Protein AF-A0A239F996-F1 (afdb_monomer)

Sequence (184 aa):
MSNWSYFNFVELPEEVKQAYKIRSKNRLDCISYFSPDETLRGYTFFVNFKGMLYMNKSQPRSFVNADIKRQTDLALINSVKGNSYNISSIYIDIPDRIDIGYGWPSNKKMLGSKGEKPNPLFAFKNDLYIFIMNQERSQIELIVIPEMRHLWLSFYQRFLNDDFCIELDELRERATALFSYSNR

Nearest PDB structures (foldseek):
  6pdk-assembly1_A  TM=2.760E-01  e=1.859E-01  Stenotrophomonas maltophilia K279a
  3dpt-assembly1_A  TM=2.586E-01  e=1.082E+00  Chlorobaculum tepidum
  3dpu-assembly1_B  TM=2.295E-01  e=1.021E+00  Chlorobaculum tepidum
  8smc-assembly1_C  TM=2.122E-01  e=2.322E+00  Homo sapiens
  8u7h-assembly1_C  TM=1.590E-01  e=9.502E+00  Homo sapiens

Foldseek 3Di:
DAQKKKWKWAQDDPVLCVVVVNDAPQKTKTFWMDHPDPCSLLQVQLQDPQLIHMWGWDADPDPPPDDPQWDFGTWTWGADPNDIATQWTWTDRDPVCPQKTKTFGDCLQADDPVRPHGDSNNVQRQWIWMWGADPVNRMIMIMTHGNCNVVNVVVRVCVVVVVCVVVVVVRVVNMDTSDDSPDD

Organism: Ekhidna lutea (NCBI:txid447679)

Radius of gyration: 16.06 Å; Cα contacts (8 Å, |Δi|>4): 347; chains: 1; bounding box: 39×39×40 Å

Solvent-accessible surface area (backbone atoms only — not comparable to full-atom values): 10300 Å² total; per-residue (Å²): 133,83,80,48,30,35,37,35,28,31,48,69,56,68,70,56,27,57,76,70,70,54,82,66,87,47,42,26,37,39,43,30,33,28,54,86,48,95,50,46,86,42,50,58,77,57,38,44,100,86,51,47,36,52,33,30,66,35,73,60,94,56,87,64,93,53,58,101,69,58,51,63,76,37,25,39,30,36,73,56,95,92,40,80,39,70,47,31,50,37,37,41,79,46,88,92,46,73,40,48,31,35,38,36,37,46,72,49,61,44,35,69,100,82,50,79,37,78,32,68,39,35,90,45,38,43,21,21,33,39,34,44,36,47,97,84,63,48,38,37,38,40,38,38,36,71,71,37,40,91,47,44,67,63,53,51,54,37,59,76,69,56,73,46,55,68,64,50,50,55,43,58,72,62,34,41,73,62,43,84,84,84,83,123

Structure (mmCIF, N/CA/C/O backbone):
data_AF-A0A239F996-F1
#
_entry.id   AF-A0A239F996-F1
#
loop_
_atom_site.group_PDB
_atom_site.id
_atom_site.type_symbol
_atom_site.label_atom_id
_atom_site.label_alt_id
_atom_site.label_comp_id
_atom_site.label_asym_id
_atom_site.label_entity_id
_atom_site.label_seq_id
_atom_site.pdbx_PDB_ins_code
_atom_site.Cartn_x
_atom_site.Cartn_y
_atom_site.Cartn_z
_atom_site.occupancy
_atom_site.B_iso_or_equiv
_atom_site.auth_seq_id
_atom_site.auth_comp_id
_atom_site.auth_asym_id
_atom_site.auth_atom_id
_atom_site.pdbx_PDB_model_num
ATOM 1 N N . MET A 1 1 ? 10.218 -17.437 -8.901 1.00 55.41 1 MET A N 1
ATOM 2 C CA . MET A 1 1 ? 9.022 -16.801 -8.311 1.00 55.41 1 MET A CA 1
ATOM 3 C C . MET A 1 1 ? 9.403 -15.417 -7.829 1.00 55.41 1 MET A C 1
ATOM 5 O O . MET A 1 1 ? 10.460 -15.275 -7.218 1.00 55.41 1 MET A O 1
ATOM 9 N N . SER A 1 2 ? 8.598 -14.410 -8.159 1.00 70.38 2 SER A N 1
ATOM 10 C CA . SER A 1 2 ? 8.814 -13.026 -7.732 1.00 70.38 2 SER A CA 1
ATOM 11 C C . SER A 1 2 ? 8.712 -12.919 -6.203 1.00 70.38 2 SER A C 1
ATOM 13 O O . SER A 1 2 ? 7.923 -13.603 -5.554 1.00 70.38 2 SER A O 1
ATOM 15 N N . ASN A 1 3 ? 9.553 -12.082 -5.596 1.00 90.38 3 ASN A N 1
ATOM 16 C CA . ASN A 1 3 ? 9.560 -11.807 -4.153 1.00 90.38 3 ASN A CA 1
ATOM 17 C C . ASN A 1 3 ? 8.648 -10.618 -3.791 1.00 90.38 3 ASN A C 1
ATOM 19 O O . ASN A 1 3 ? 8.905 -9.912 -2.813 1.00 90.38 3 ASN A O 1
ATOM 23 N N . TRP A 1 4 ? 7.633 -10.360 -4.616 1.00 95.56 4 TRP A N 1
ATOM 24 C CA . TRP A 1 4 ? 6.765 -9.195 -4.494 1.00 95.56 4 TRP A CA 1
ATOM 25 C C . TRP A 1 4 ? 5.724 -9.421 -3.406 1.00 95.56 4 TRP A C 1
ATOM 27 O O . TRP A 1 4 ? 5.343 -10.555 -3.123 1.00 95.56 4 TRP A O 1
ATOM 37 N N . SER A 1 5 ? 5.273 -8.332 -2.792 1.00 96.75 5 SER A N 1
ATOM 38 C CA . SER A 1 5 ? 4.111 -8.357 -1.898 1.00 96.75 5 SER A CA 1
ATOM 39 C C . SER A 1 5 ? 2.928 -7.678 -2.570 1.00 96.75 5 SER A C 1
ATOM 41 O O . SER A 1 5 ? 3.102 -6.801 -3.414 1.00 96.75 5 SER A O 1
ATOM 43 N N . TYR A 1 6 ? 1.735 -8.081 -2.170 1.00 97.31 6 TYR A N 1
ATOM 44 C CA . TYR A 1 6 ? 0.461 -7.657 -2.716 1.00 97.31 6 TYR A CA 1
ATOM 45 C C . TYR A 1 6 ? -0.479 -7.277 -1.580 1.00 97.31 6 TYR A C 1
ATOM 47 O O . TYR A 1 6 ? -0.584 -8.006 -0.593 1.00 97.31 6 TYR A O 1
ATOM 55 N N . PHE A 1 7 ? -1.193 -6.169 -1.729 1.00 97.81 7 PHE A N 1
ATOM 56 C CA . PHE A 1 7 ? -2.228 -5.743 -0.795 1.00 97.81 7 PHE A CA 1
ATOM 57 C C . PHE A 1 7 ? -3.405 -5.155 -1.569 1.00 97.81 7 PHE A C 1
ATOM 59 O O . PHE A 1 7 ? -3.216 -4.243 -2.368 1.00 97.81 7 PHE A O 1
ATOM 66 N N . ASN A 1 8 ? -4.617 -5.631 -1.301 1.00 97.50 8 ASN A N 1
ATOM 67 C CA . ASN A 1 8 ? -5.836 -5.131 -1.924 1.00 97.50 8 ASN A CA 1
ATOM 68 C C . ASN A 1 8 ? -6.623 -4.270 -0.936 1.00 97.50 8 ASN A C 1
ATOM 70 O O . ASN A 1 8 ? -7.205 -4.783 0.026 1.00 97.50 8 ASN A O 1
ATOM 74 N N . PHE A 1 9 ? -6.636 -2.963 -1.174 1.00 97.38 9 PHE A N 1
ATOM 75 C CA . PHE A 1 9 ? -7.352 -1.988 -0.366 1.00 97.38 9 PHE A CA 1
ATOM 76 C C . PHE A 1 9 ? -8.661 -1.593 -1.035 1.00 97.38 9 PHE A C 1
ATOM 78 O O . PHE A 1 9 ? -8.659 -1.146 -2.178 1.00 97.38 9 PHE A O 1
ATOM 85 N N . VAL A 1 10 ? -9.766 -1.673 -0.298 1.00 96.69 10 VAL A N 1
ATOM 86 C CA . VAL A 1 10 ? -11.095 -1.311 -0.802 1.00 96.69 10 VAL A CA 1
ATOM 87 C C . VAL A 1 10 ? -11.815 -0.358 0.134 1.00 96.69 10 VAL A C 1
ATOM 89 O O . VAL A 1 10 ? -11.673 -0.406 1.357 1.00 96.69 10 VAL A O 1
ATOM 92 N N . GLU A 1 11 ? -12.635 0.503 -0.441 1.00 96.38 11 GLU A N 1
ATOM 93 C CA . GLU A 1 11 ? -13.643 1.238 0.290 1.00 96.38 11 GLU A CA 1
ATOM 94 C C . GLU A 1 11 ? -14.766 0.278 0.684 1.00 96.38 11 GLU A C 1
ATOM 96 O O . GLU A 1 11 ? -15.415 -0.332 -0.162 1.00 96.38 11 GLU A O 1
ATOM 101 N N . LEU A 1 12 ? -14.976 0.116 1.989 1.00 96.00 12 LEU A N 1
ATOM 102 C CA . LEU A 1 12 ? -16.000 -0.794 2.490 1.00 96.00 12 LEU A CA 1
ATOM 103 C C . LEU A 1 12 ? -17.414 -0.247 2.215 1.00 96.00 12 LEU A C 1
ATOM 105 O O . LEU A 1 12 ? -17.620 0.967 2.313 1.00 96.00 12 LEU A O 1
ATOM 109 N N . PRO A 1 13 ? -18.410 -1.117 1.973 1.00 94.25 13 PRO A N 1
ATOM 110 C CA . PRO A 1 13 ? -19.812 -0.712 1.921 1.00 94.25 13 PRO A CA 1
ATOM 111 C C . PRO A 1 13 ? -20.260 -0.005 3.207 1.00 94.25 13 PRO A C 1
ATOM 113 O O . PRO A 1 13 ? -19.751 -0.284 4.300 1.00 94.25 13 PRO A O 1
ATOM 116 N N . GLU A 1 14 ? -21.240 0.896 3.102 1.00 93.56 14 GLU A N 1
ATOM 117 C CA . GLU A 1 14 ? -21.713 1.680 4.251 1.00 93.56 14 GLU A CA 1
ATOM 118 C C . GLU A 1 14 ? -22.287 0.803 5.372 1.00 93.56 14 GLU A C 1
ATOM 120 O O . GLU A 1 14 ? -22.029 1.083 6.543 1.00 93.56 14 GLU A O 1
ATOM 125 N N . GLU A 1 15 ? -22.973 -0.300 5.055 1.00 93.75 15 GLU A N 1
ATOM 126 C CA . GLU A 1 15 ? -23.439 -1.265 6.063 1.00 93.75 15 GLU A CA 1
ATOM 127 C C . GLU A 1 15 ? -22.287 -1.856 6.899 1.00 93.75 15 GLU A C 1
ATOM 129 O O . GLU A 1 15 ? -22.363 -1.913 8.130 1.00 93.75 15 GLU A O 1
ATOM 134 N N . VAL A 1 16 ? -21.169 -2.206 6.255 1.00 94.50 16 VAL A N 1
ATOM 135 C CA . VAL A 1 16 ? -19.977 -2.748 6.915 1.00 94.50 16 VAL A CA 1
ATOM 136 C C . VAL A 1 16 ? -19.311 -1.654 7.744 1.00 94.50 16 VAL A C 1
ATOM 138 O O . VAL A 1 16 ? -18.970 -1.869 8.912 1.00 94.50 16 VAL A O 1
ATOM 141 N N . LYS A 1 17 ? -19.170 -0.444 7.187 1.00 94.31 17 LYS A N 1
ATOM 142 C CA . LYS A 1 17 ? -18.633 0.704 7.929 1.00 94.31 17 LYS A CA 1
ATOM 143 C C . LYS A 1 17 ? -19.452 0.961 9.200 1.00 94.31 17 LYS A C 1
ATOM 145 O O . LYS A 1 17 ? -18.866 1.124 10.273 1.00 94.31 17 LYS A O 1
ATOM 150 N N . GLN A 1 18 ? -20.782 0.920 9.120 1.00 93.44 18 GLN A N 1
ATOM 151 C CA . GLN A 1 18 ? -21.678 1.090 10.268 1.00 93.44 18 GLN A CA 1
ATOM 152 C C . GLN A 1 18 ? -21.502 -0.024 11.310 1.00 93.44 18 GLN A C 1
ATOM 154 O O . GLN A 1 18 ? -21.247 0.280 12.482 1.00 93.44 18 GLN A O 1
ATOM 159 N N . ALA A 1 19 ? -21.540 -1.294 10.894 1.00 93.62 19 ALA A N 1
ATOM 160 C CA . ALA A 1 19 ? -21.378 -2.451 11.781 1.00 93.62 19 ALA A CA 1
ATOM 161 C C . ALA A 1 19 ? -20.049 -2.417 12.564 1.00 93.62 19 ALA A C 1
ATOM 163 O O . ALA A 1 19 ? -19.991 -2.740 13.757 1.00 93.62 19 ALA A O 1
ATOM 164 N N . TYR A 1 20 ? -18.975 -1.946 11.922 1.00 93.19 20 TYR A N 1
ATOM 165 C CA . TYR A 1 20 ? -17.641 -1.848 12.521 1.00 93.19 20 TYR A CA 1
ATOM 166 C C . TYR A 1 20 ? -17.319 -0.475 13.135 1.00 93.19 20 TYR A C 1
ATOM 168 O O . TYR A 1 20 ? -16.213 -0.280 13.664 1.00 93.19 20 TYR A O 1
ATOM 176 N N . LYS A 1 21 ? -18.293 0.448 13.152 1.00 93.25 21 LYS A N 1
ATOM 177 C CA . LYS A 1 21 ? -18.183 1.822 13.681 1.00 93.25 21 LYS A CA 1
ATOM 178 C C . LYS A 1 21 ? -17.070 2.636 13.007 1.00 93.25 21 LYS A C 1
ATOM 180 O O . LYS A 1 21 ? -16.383 3.432 13.652 1.00 93.25 21 LYS A O 1
ATOM 185 N N . ILE A 1 22 ? -16.871 2.424 11.712 1.00 93.31 22 ILE A N 1
ATOM 186 C CA . ILE A 1 22 ? -15.926 3.151 10.870 1.00 93.31 22 ILE A CA 1
ATOM 187 C C . ILE A 1 22 ? -16.609 4.431 10.381 1.00 93.31 22 ILE A C 1
ATOM 189 O O . ILE A 1 22 ? -17.606 4.381 9.677 1.00 93.31 22 ILE A O 1
ATOM 193 N N . ARG A 1 23 ? -16.074 5.593 10.772 1.00 91.44 23 ARG A N 1
ATOM 194 C CA . ARG A 1 23 ? -16.646 6.914 10.430 1.00 91.44 23 ARG A CA 1
ATOM 195 C C . ARG A 1 23 ? -15.911 7.642 9.301 1.00 91.44 23 ARG A C 1
ATOM 197 O O . ARG A 1 23 ? -16.386 8.666 8.823 1.00 91.44 23 ARG A O 1
ATOM 204 N N . SER A 1 24 ? -14.715 7.178 8.937 1.00 90.69 24 SER A N 1
ATOM 205 C CA . SER A 1 24 ? -13.889 7.848 7.930 1.00 90.69 24 SER A CA 1
ATOM 206 C C . SER A 1 24 ? -14.420 7.549 6.533 1.00 90.69 2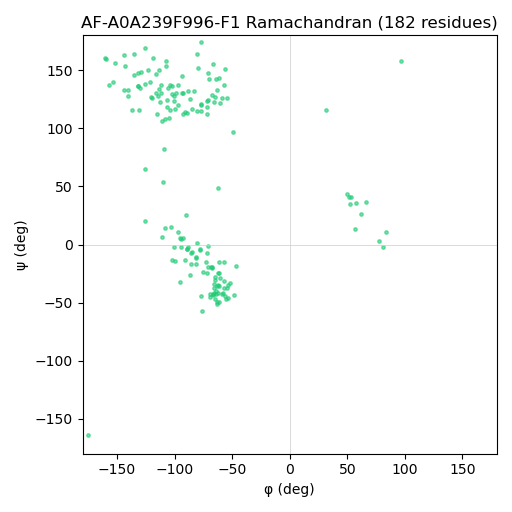4 SER A C 1
ATOM 208 O O . SER A 1 24 ? -14.442 6.390 6.128 1.00 90.69 24 SER A O 1
ATOM 210 N N . LYS A 1 25 ? -14.793 8.599 5.795 1.00 89.19 25 LYS A N 1
ATOM 211 C CA . LYS A 1 25 ? -15.220 8.503 4.389 1.00 89.19 25 LYS A CA 1
ATOM 212 C C . LYS A 1 25 ? -14.066 8.197 3.437 1.00 89.19 25 LYS A C 1
ATOM 214 O O . LYS A 1 25 ? -14.267 7.635 2.378 1.00 89.19 25 LYS A O 1
ATOM 219 N N . ASN A 1 26 ? -12.846 8.547 3.832 1.00 91.56 26 ASN A N 1
ATOM 220 C CA . ASN A 1 26 ? -11.665 8.420 2.984 1.00 91.56 26 ASN A CA 1
ATOM 221 C C . ASN A 1 26 ? -10.899 7.115 3.228 1.00 91.56 26 ASN A C 1
ATOM 223 O O . ASN A 1 26 ? -9.795 6.959 2.711 1.00 91.56 26 ASN A O 1
ATOM 227 N N . ARG A 1 27 ? -11.424 6.219 4.067 1.00 94.12 27 ARG A N 1
ATOM 228 C CA . ARG A 1 27 ? -10.732 5.003 4.486 1.00 94.12 27 ARG A CA 1
ATOM 229 C C . ARG A 1 27 ? -10.902 3.887 3.457 1.00 94.12 27 ARG A C 1
ATOM 231 O O . ARG A 1 27 ? -12.018 3.586 3.055 1.00 94.12 27 ARG A O 1
ATOM 238 N N . LEU A 1 28 ? -9.782 3.264 3.116 1.00 95.81 28 LEU A N 1
ATOM 239 C CA . LEU A 1 28 ? -9.675 2.015 2.381 1.00 95.81 28 LEU A CA 1
ATOM 240 C C . LEU A 1 28 ? -9.123 0.949 3.329 1.00 95.81 28 LEU A C 1
ATOM 242 O O . LEU A 1 28 ? -8.111 1.179 3.994 1.00 95.81 28 LEU A O 1
ATOM 246 N N . ASP A 1 29 ? -9.765 -0.204 3.398 1.00 96.62 29 ASP A N 1
ATOM 247 C CA . ASP A 1 29 ? -9.355 -1.329 4.230 1.00 96.62 29 ASP A CA 1
ATOM 248 C C . ASP A 1 29 ? -8.702 -2.415 3.382 1.00 96.62 29 ASP A C 1
ATOM 250 O O . ASP A 1 29 ? -9.189 -2.746 2.305 1.00 96.62 29 ASP A O 1
ATOM 254 N N . CYS A 1 30 ? -7.601 -2.977 3.882 1.00 97.19 30 CYS A N 1
ATOM 255 C CA . CYS A 1 30 ? -6.961 -4.134 3.273 1.00 97.19 30 CYS A CA 1
ATOM 256 C C . CYS A 1 30 ? -7.844 -5.360 3.510 1.00 97.19 30 CYS A C 1
ATOM 258 O O . CYS A 1 30 ? -8.006 -5.790 4.657 1.00 97.19 30 CYS A O 1
ATOM 260 N N . ILE A 1 31 ? -8.422 -5.902 2.442 1.00 96.19 31 ILE A N 1
ATOM 261 C CA . ILE A 1 31 ? -9.282 -7.089 2.517 1.00 96.19 31 ILE A CA 1
ATOM 262 C C . ILE A 1 31 ? -8.512 -8.371 2.229 1.00 96.19 31 ILE A C 1
ATOM 264 O O . ILE A 1 31 ? -8.795 -9.397 2.845 1.00 96.19 31 ILE A O 1
ATOM 268 N N . SER A 1 32 ? -7.503 -8.309 1.363 1.00 96.00 32 SER A N 1
ATOM 269 C CA . SER A 1 32 ? -6.634 -9.437 1.054 1.00 96.00 32 SER A CA 1
ATOM 270 C C . SER A 1 32 ? -5.198 -8.991 0.828 1.00 96.00 32 SER A C 1
ATOM 272 O O . SER A 1 32 ? -4.930 -7.843 0.467 1.00 96.00 32 SER A O 1
ATOM 274 N N . TYR A 1 33 ? -4.262 -9.898 1.076 1.00 97.25 33 TYR A N 1
ATOM 275 C CA . TYR A 1 33 ? -2.845 -9.640 0.890 1.00 97.25 33 TYR A CA 1
ATOM 276 C C . TYR A 1 33 ? -2.091 -10.928 0.575 1.00 97.25 33 TYR A C 1
ATOM 278 O O . TYR A 1 33 ? -2.491 -12.019 0.970 1.00 97.25 33 TYR A O 1
ATOM 286 N N . PHE A 1 34 ? -0.946 -10.779 -0.069 1.00 96.06 34 PHE A N 1
ATOM 287 C CA . PHE A 1 34 ? 0.087 -11.797 -0.114 1.00 96.06 34 PHE A CA 1
ATOM 288 C C . PHE A 1 34 ? 1.416 -11.140 0.260 1.00 96.06 34 PHE A C 1
ATOM 290 O O . PHE A 1 34 ? 1.748 -10.060 -0.222 1.00 96.06 34 PHE A O 1
ATOM 297 N N . SER A 1 35 ? 2.192 -11.779 1.126 1.00 93.94 35 SER A N 1
ATOM 298 C CA . SER A 1 35 ? 3.543 -11.331 1.454 1.00 93.94 35 SER A CA 1
ATOM 299 C C . SER A 1 35 ? 4.453 -12.546 1.586 1.00 93.94 35 SER A C 1
ATOM 301 O O . SER A 1 35 ? 4.078 -13.500 2.271 1.00 93.94 35 SER A O 1
ATOM 303 N N . PRO A 1 36 ? 5.647 -12.532 0.971 1.00 91.12 36 PRO A N 1
ATOM 304 C CA . PRO A 1 36 ? 6.623 -13.600 1.138 1.00 91.12 36 PRO A CA 1
ATOM 305 C C . PRO A 1 36 ? 7.282 -13.577 2.524 1.00 91.12 36 PRO A C 1
ATOM 307 O O . PRO A 1 36 ? 7.909 -14.561 2.903 1.00 91.12 36 PRO A O 1
ATOM 310 N N . ASP A 1 37 ? 7.161 -12.476 3.274 1.00 87.81 37 ASP A N 1
ATOM 311 C CA . ASP A 1 37 ? 7.633 -12.366 4.653 1.00 87.81 37 ASP A CA 1
ATOM 312 C C . ASP A 1 37 ? 6.485 -12.135 5.646 1.00 87.81 37 ASP A C 1
ATOM 314 O O . ASP A 1 37 ? 5.506 -11.441 5.354 1.00 87.81 37 ASP A O 1
ATOM 318 N N . GLU A 1 38 ? 6.638 -12.682 6.852 1.00 83.31 38 GLU A N 1
ATOM 319 C CA . GLU A 1 38 ? 5.650 -12.586 7.936 1.00 83.31 38 GLU A CA 1
ATOM 320 C C . GLU A 1 38 ? 5.496 -11.162 8.495 1.00 83.31 38 GLU A C 1
ATOM 322 O O . GLU A 1 38 ? 4.478 -10.835 9.102 1.00 83.31 38 GLU A O 1
ATOM 327 N N . THR A 1 39 ? 6.481 -10.281 8.280 1.00 82.44 39 THR A N 1
ATOM 328 C CA . THR A 1 39 ? 6.421 -8.887 8.756 1.00 82.44 39 THR A CA 1
ATOM 329 C C . THR A 1 39 ? 5.545 -7.996 7.880 1.00 82.44 39 THR A C 1
ATOM 331 O O . THR A 1 39 ? 5.326 -6.823 8.217 1.00 82.44 39 THR A O 1
ATOM 334 N N . LEU A 1 40 ? 5.040 -8.551 6.774 1.00 87.75 40 LEU A N 1
ATOM 335 C CA . LEU A 1 40 ? 4.313 -7.854 5.726 1.00 87.75 40 LEU A CA 1
ATOM 336 C C . LEU A 1 40 ? 5.111 -6.665 5.202 1.00 87.75 40 LEU A C 1
ATOM 338 O O . LEU A 1 40 ? 4.547 -5.588 5.077 1.00 87.75 40 LEU A O 1
ATOM 342 N N . ARG A 1 41 ? 6.431 -6.785 5.007 1.00 87.94 41 ARG A N 1
ATOM 343 C CA . ARG A 1 41 ? 7.294 -5.643 4.636 1.00 87.94 41 ARG A CA 1
ATOM 344 C C . ARG A 1 41 ? 7.129 -4.428 5.560 1.00 87.94 41 ARG A C 1
ATOM 346 O O . ARG A 1 41 ? 7.051 -3.282 5.121 1.00 87.94 41 ARG A O 1
ATOM 353 N N . GLY A 1 42 ? 7.018 -4.684 6.864 1.00 84.88 42 GLY A N 1
ATOM 354 C CA . GLY A 1 42 ? 6.809 -3.656 7.888 1.00 84.88 42 GLY A CA 1
ATOM 355 C C . GLY A 1 42 ? 5.360 -3.184 8.049 1.00 84.88 42 GLY A C 1
ATOM 356 O O . GLY A 1 42 ? 5.087 -2.384 8.949 1.00 84.88 42 GLY A O 1
ATOM 357 N N . TYR A 1 43 ? 4.413 -3.688 7.246 1.00 88.94 43 TYR A N 1
ATOM 358 C CA . TYR A 1 43 ? 3.007 -3.292 7.344 1.00 88.94 43 TYR A CA 1
ATOM 359 C C . TYR A 1 43 ? 2.296 -3.814 8.598 1.00 88.94 43 TYR A C 1
ATOM 361 O O . TYR A 1 43 ? 1.310 -3.214 9.031 1.00 88.94 43 TYR A O 1
ATOM 369 N N . THR A 1 44 ? 2.831 -4.855 9.245 1.00 89.81 44 THR A N 1
ATOM 370 C CA . THR A 1 44 ? 2.353 -5.357 10.551 1.00 89.81 44 THR A CA 1
ATOM 371 C C . THR A 1 44 ? 2.250 -4.263 11.615 1.00 89.81 44 THR A C 1
ATOM 373 O O . THR A 1 44 ? 1.325 -4.279 12.424 1.00 89.81 44 THR A O 1
ATOM 376 N N . PHE A 1 45 ? 3.127 -3.254 11.579 1.00 88.75 45 PHE A N 1
ATOM 377 C CA . PHE A 1 45 ? 3.076 -2.107 12.492 1.00 88.75 45 PHE A CA 1
ATOM 378 C C . PHE A 1 45 ? 1.772 -1.294 12.385 1.00 88.75 45 PHE A C 1
ATOM 380 O O . PHE A 1 45 ? 1.346 -0.666 13.357 1.00 88.75 45 PHE A O 1
ATOM 387 N N . PHE A 1 46 ? 1.147 -1.277 11.206 1.00 90.69 46 PHE A N 1
ATOM 388 C CA . PHE A 1 46 ? -0.055 -0.491 10.914 1.00 90.69 46 PHE A CA 1
ATOM 389 C C . PHE A 1 46 ? -1.356 -1.278 11.102 1.00 90.69 46 PHE A C 1
ATOM 391 O O . PHE A 1 46 ? -2.441 -0.706 10.953 1.00 90.69 46 PHE A O 1
ATOM 398 N N . VAL A 1 47 ? -1.260 -2.564 11.448 1.00 92.44 47 VAL A N 1
ATOM 399 C CA . VAL A 1 47 ? -2.410 -3.387 11.819 1.00 92.44 47 VAL A CA 1
ATOM 400 C C . VAL A 1 47 ? -2.895 -2.941 13.196 1.00 92.44 47 VAL A C 1
ATOM 402 O O . VAL A 1 47 ? -2.142 -2.895 14.170 1.00 92.44 47 VAL A O 1
ATOM 405 N N . ASN A 1 48 ? -4.165 -2.557 13.288 1.00 90.81 48 ASN A N 1
ATOM 406 C CA . ASN A 1 48 ? -4.740 -2.113 14.552 1.00 90.81 48 ASN A CA 1
ATOM 407 C C . ASN A 1 48 ? -5.054 -3.301 15.485 1.00 90.81 48 ASN A C 1
ATOM 409 O O . ASN A 1 48 ? -4.993 -4.463 15.100 1.00 90.81 48 ASN A O 1
ATOM 413 N N . PHE A 1 49 ? -5.477 -3.010 16.718 1.00 90.00 49 PHE A N 1
ATOM 414 C CA . PHE A 1 49 ? -5.825 -4.040 17.709 1.00 90.00 49 PHE A CA 1
ATOM 415 C C . PHE A 1 49 ? -6.996 -4.956 17.302 1.00 90.00 49 PHE A C 1
ATOM 417 O O . PHE A 1 49 ? -7.208 -5.984 17.935 1.00 90.00 49 PHE A O 1
ATOM 424 N N . LYS A 1 50 ? -7.783 -4.575 16.287 1.00 91.19 50 LYS A N 1
ATOM 425 C CA . LYS A 1 50 ? -8.854 -5.405 15.722 1.00 91.19 50 LYS A CA 1
ATOM 426 C C . LYS A 1 50 ? -8.351 -6.315 14.597 1.00 91.19 50 LYS A C 1
ATOM 428 O O . LYS A 1 50 ? -9.159 -7.043 14.047 1.00 91.19 50 LYS A O 1
ATOM 433 N N . GLY A 1 51 ? -7.072 -6.251 14.223 1.00 92.56 51 GLY A N 1
ATOM 434 C CA . GLY A 1 51 ? -6.520 -6.996 13.090 1.00 92.56 51 GLY A CA 1
ATOM 435 C C . GLY A 1 51 ? -6.727 -6.323 11.730 1.00 92.56 51 GLY A C 1
ATOM 436 O O . GLY A 1 51 ? -6.471 -6.939 10.706 1.00 92.56 51 GLY A O 1
ATOM 437 N N . MET A 1 52 ? -7.178 -5.065 11.687 1.00 94.69 52 MET A N 1
ATOM 438 C CA . MET A 1 52 ? -7.414 -4.358 10.423 1.00 94.69 52 MET A CA 1
ATOM 439 C C . MET A 1 52 ? -6.184 -3.544 10.022 1.00 94.69 52 MET A C 1
ATOM 441 O O . MET A 1 52 ? -5.702 -2.725 10.813 1.00 94.69 52 MET A O 1
ATOM 445 N N . LEU A 1 53 ? -5.749 -3.690 8.773 1.00 95.50 53 LEU A N 1
ATOM 446 C CA . LEU A 1 53 ? -4.871 -2.739 8.093 1.00 95.50 53 LEU A CA 1
ATOM 447 C C . LEU A 1 53 ? -5.726 -1.834 7.206 1.00 95.50 53 LEU A C 1
ATOM 449 O O . LEU A 1 53 ? -6.533 -2.322 6.423 1.00 95.50 53 LEU A O 1
ATOM 453 N N . TYR A 1 54 ? -5.538 -0.523 7.304 1.00 95.19 54 TYR A N 1
ATOM 454 C CA . TYR A 1 54 ? -6.272 0.437 6.481 1.00 95.19 54 TYR A CA 1
ATOM 455 C C . TYR A 1 54 ? -5.406 1.630 6.099 1.00 95.19 54 TYR A C 1
ATOM 457 O O . TYR A 1 54 ? -4.390 1.913 6.731 1.00 95.19 54 TYR A O 1
ATOM 465 N N . MET A 1 55 ? -5.831 2.379 5.094 1.00 93.44 55 MET A N 1
ATOM 466 C CA . MET A 1 55 ? -5.238 3.652 4.701 1.00 93.44 55 MET A CA 1
ATOM 467 C C . MET A 1 55 ? -6.347 4.680 4.537 1.00 93.44 55 MET A C 1
ATOM 469 O O . MET A 1 55 ? -7.462 4.345 4.166 1.00 93.44 55 MET A O 1
ATOM 473 N N . ASN A 1 56 ? -6.072 5.944 4.828 1.00 91.81 56 ASN A N 1
ATOM 474 C CA . ASN A 1 56 ? -6.948 7.040 4.453 1.00 91.81 56 ASN A CA 1
ATOM 475 C C . ASN A 1 56 ? -6.361 7.748 3.238 1.00 91.81 56 ASN A C 1
ATOM 477 O O . ASN A 1 56 ? -5.168 8.057 3.199 1.00 91.81 56 ASN A O 1
ATOM 481 N N . LYS A 1 57 ? -7.240 8.049 2.291 1.00 90.56 57 LYS A N 1
ATOM 482 C CA . LYS A 1 57 ? -7.012 8.966 1.184 1.00 90.56 57 LYS A CA 1
ATOM 483 C C . LYS A 1 57 ? -6.842 10.379 1.753 1.00 90.56 57 LYS A C 1
ATOM 485 O O . LYS A 1 57 ? -7.718 10.883 2.461 1.00 90.56 57 LYS A O 1
ATOM 490 N N . SER A 1 58 ? -5.711 11.016 1.475 1.00 84.56 58 SER A N 1
ATOM 491 C CA . SER A 1 58 ? -5.458 12.418 1.814 1.00 84.56 58 SER A CA 1
ATOM 492 C C . SER A 1 58 ? -5.039 13.175 0.568 1.00 84.56 58 SER A C 1
ATOM 494 O O . SER A 1 58 ? -4.193 12.701 -0.188 1.00 84.56 58 SER A O 1
ATOM 496 N N . GLN A 1 59 ? -5.555 14.394 0.408 1.00 73.12 59 GLN A N 1
ATOM 497 C CA . GLN A 1 59 ? -4.952 15.341 -0.523 1.00 73.12 59 GLN A CA 1
ATOM 498 C C . GLN A 1 59 ? -3.506 15.634 -0.078 1.00 73.12 59 GLN A C 1
ATOM 500 O O . GLN A 1 59 ? -3.239 15.681 1.137 1.00 73.12 59 GLN A O 1
ATOM 505 N N . PRO A 1 60 ? -2.562 15.813 -1.014 1.00 64.12 60 PRO A N 1
ATOM 506 C CA . PRO A 1 60 ? -1.217 16.263 -0.683 1.00 64.12 60 PRO A CA 1
ATOM 507 C C . PRO A 1 60 ? -1.290 17.632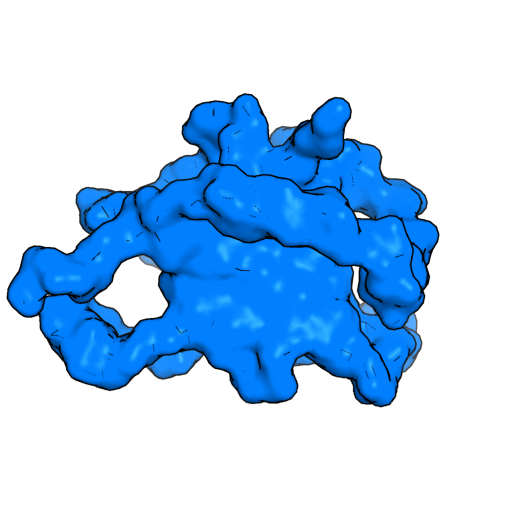 0.011 1.00 64.12 60 PRO A C 1
ATOM 509 O O . PRO A 1 60 ? -1.892 18.567 -0.503 1.00 64.12 60 PRO A O 1
ATOM 512 N N . ARG A 1 61 ? -0.691 17.769 1.203 1.00 50.75 61 ARG A N 1
ATOM 513 C CA . ARG A 1 61 ? -0.785 19.002 2.021 1.00 50.75 61 ARG A CA 1
ATOM 514 C C . ARG A 1 61 ? 0.009 20.193 1.484 1.00 50.75 61 ARG A C 1
ATOM 516 O O . ARG A 1 61 ? -0.097 21.291 2.016 1.00 50.75 61 ARG A O 1
ATOM 523 N N . SER A 1 62 ? 0.804 19.986 0.453 1.00 40.44 62 SER A N 1
ATOM 524 C CA . SER A 1 62 ? 1.488 21.043 -0.269 1.00 40.44 62 SER A CA 1
ATOM 525 C C . SER A 1 62 ? 1.797 20.493 -1.643 1.00 40.44 62 SER A C 1
ATOM 527 O O . SER A 1 62 ? 2.263 19.354 -1.735 1.00 40.44 62 SER A O 1
ATOM 529 N N . PHE A 1 63 ? 1.583 21.301 -2.679 1.00 38.50 63 PHE A N 1
ATOM 530 C CA . PHE A 1 63 ? 2.303 21.166 -3.936 1.00 38.50 63 PHE A CA 1
ATOM 531 C C . PHE A 1 63 ? 3.781 21.074 -3.559 1.00 38.50 63 PHE A C 1
ATOM 533 O O . PHE A 1 63 ? 4.414 22.065 -3.197 1.00 38.50 63 PHE A O 1
ATOM 540 N N . VAL A 1 64 ? 4.313 19.856 -3.477 1.00 40.03 64 VAL A N 1
ATOM 541 C CA . VAL A 1 64 ? 5.754 19.692 -3.420 1.00 40.03 64 VAL A CA 1
ATOM 542 C C . VAL A 1 64 ? 6.195 20.303 -4.739 1.00 40.03 64 VAL A C 1
ATOM 544 O O . VAL A 1 64 ? 5.696 19.881 -5.777 1.00 40.03 64 VAL A O 1
ATOM 547 N N . ASN A 1 65 ? 7.059 21.319 -4.693 1.00 37.81 65 ASN A N 1
ATOM 548 C CA . ASN A 1 65 ? 7.772 21.877 -5.848 1.00 37.81 65 ASN A CA 1
ATOM 549 C C . ASN A 1 65 ? 8.692 20.804 -6.478 1.00 37.81 65 ASN A C 1
ATOM 551 O O . ASN A 1 65 ? 9.888 21.008 -6.653 1.00 37.81 65 ASN A O 1
ATOM 555 N N . ALA A 1 66 ? 8.167 19.611 -6.727 1.00 41.31 66 ALA A N 1
ATOM 556 C CA . ALA A 1 66 ? 8.761 18.586 -7.539 1.00 41.31 66 ALA A CA 1
ATOM 557 C C . ALA A 1 66 ? 8.185 18.837 -8.923 1.00 41.31 66 ALA A C 1
ATOM 559 O O . ALA A 1 66 ? 6.977 18.738 -9.074 1.00 41.31 66 ALA A O 1
ATOM 560 N N . ASP A 1 67 ? 9.059 19.252 -9.841 1.00 44.66 67 ASP A N 1
ATOM 561 C CA . ASP A 1 67 ? 8.940 19.168 -11.298 1.00 44.66 67 ASP A CA 1
ATOM 562 C C . ASP A 1 67 ? 7.503 19.256 -11.845 1.00 44.66 67 ASP A C 1
ATOM 564 O O . ASP A 1 67 ? 6.717 18.342 -11.640 1.00 44.66 67 ASP A O 1
ATOM 568 N N . ILE A 1 68 ? 7.160 20.297 -12.614 1.00 47.06 68 ILE A N 1
ATOM 569 C CA . ILE A 1 68 ? 5.813 20.555 -13.192 1.00 47.06 68 ILE A CA 1
ATOM 570 C C . ILE A 1 68 ? 5.176 19.310 -13.871 1.00 47.06 68 ILE A C 1
ATOM 572 O O . ILE A 1 68 ? 3.963 19.246 -14.050 1.00 47.06 68 ILE A O 1
ATOM 576 N N . LYS A 1 69 ? 5.993 18.303 -14.206 1.00 49.66 69 LYS A N 1
ATOM 577 C CA . LYS A 1 69 ? 5.632 16.994 -14.763 1.00 49.66 69 LYS A CA 1
ATOM 578 C C . LYS A 1 69 ? 5.158 15.921 -13.762 1.00 49.66 69 LYS A C 1
ATOM 580 O O . LYS A 1 69 ? 4.580 14.947 -14.214 1.00 49.66 69 LYS A O 1
ATOM 585 N N . ARG A 1 70 ? 5.395 16.052 -12.449 1.00 53.06 70 ARG A N 1
ATOM 586 C CA . ARG A 1 70 ? 5.038 15.055 -11.416 1.00 53.06 70 ARG A CA 1
ATOM 587 C C . ARG A 1 70 ? 3.888 15.553 -10.554 1.00 53.06 70 ARG A C 1
ATOM 589 O O . ARG A 1 70 ? 4.086 16.063 -9.448 1.00 53.06 70 ARG A O 1
ATOM 596 N N . GLN A 1 71 ? 2.670 15.387 -11.047 1.00 55.22 71 GLN A N 1
ATOM 597 C CA . GLN A 1 71 ? 1.480 15.673 -10.255 1.00 55.22 71 GLN A CA 1
ATOM 598 C C . GLN A 1 71 ? 1.259 14.518 -9.268 1.00 55.22 71 GLN A C 1
ATOM 600 O O . GLN A 1 71 ? 1.179 13.349 -9.634 1.00 55.22 71 GLN A O 1
ATOM 605 N N . THR A 1 72 ? 1.265 14.833 -7.971 1.00 58.47 72 THR A N 1
ATOM 606 C CA . THR A 1 72 ? 0.843 13.877 -6.940 1.00 58.47 72 THR A CA 1
ATOM 607 C C 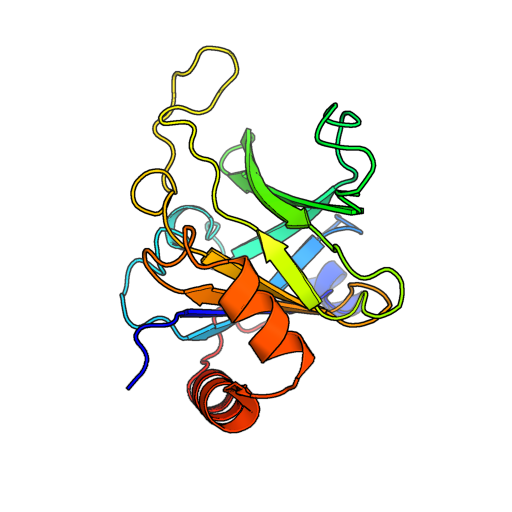. THR A 1 72 ? -0.643 14.080 -6.721 1.00 58.47 72 THR A C 1
ATOM 609 O O . THR A 1 72 ? -1.034 15.117 -6.192 1.00 58.47 72 THR A O 1
ATOM 612 N N . ASP A 1 73 ? -1.463 13.097 -7.064 1.00 63.34 73 ASP A N 1
ATOM 613 C CA . ASP A 1 73 ? -2.914 13.233 -6.904 1.00 63.34 73 ASP A CA 1
ATOM 614 C C . ASP A 1 73 ? -3.396 12.829 -5.510 1.00 63.34 73 ASP A C 1
ATOM 616 O O . ASP A 1 73 ? -4.442 13.275 -5.036 1.0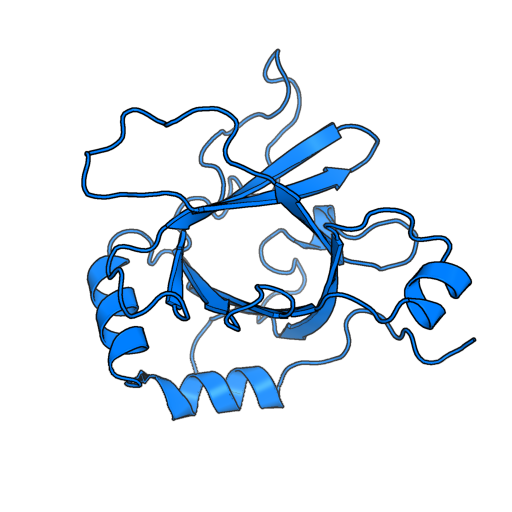0 63.34 73 ASP A O 1
ATOM 620 N N . LEU A 1 74 ? -2.652 11.947 -4.838 1.00 77.81 74 LEU A N 1
ATOM 621 C CA . LEU A 1 74 ? -3.121 11.306 -3.618 1.00 77.81 74 LEU A CA 1
ATOM 622 C C . LEU A 1 74 ? -1.963 10.879 -2.718 1.00 77.81 74 LEU A C 1
ATOM 624 O O . LEU A 1 74 ? -0.956 10.349 -3.180 1.00 77.81 74 LEU A O 1
ATOM 628 N N . ALA A 1 75 ? -2.131 11.064 -1.412 1.00 84.38 75 ALA A N 1
ATOM 629 C CA . ALA A 1 75 ? -1.286 10.450 -0.398 1.00 84.38 75 ALA A CA 1
ATOM 630 C C . ALA A 1 75 ? -2.087 9.420 0.402 1.00 84.38 75 ALA A C 1
ATOM 632 O O . ALA A 1 75 ? -3.225 9.678 0.810 1.00 84.38 75 ALA A O 1
ATOM 633 N N . LEU A 1 76 ? -1.467 8.272 0.668 1.00 85.06 76 LEU A N 1
ATOM 634 C CA . LEU A 1 76 ? -2.007 7.231 1.530 1.00 85.06 76 LEU A CA 1
ATOM 635 C C . LEU A 1 76 ? -1.414 7.377 2.927 1.00 85.06 76 LEU A C 1
ATOM 637 O O . LEU A 1 76 ? -0.195 7.323 3.126 1.00 85.06 76 LEU A O 1
ATOM 641 N N . ILE A 1 77 ? -2.292 7.585 3.908 1.00 86.25 77 ILE A N 1
ATOM 642 C CA . ILE A 1 77 ? -1.901 7.784 5.303 1.00 86.25 77 ILE A CA 1
ATOM 643 C C . ILE A 1 77 ? -2.535 6.735 6.217 1.00 86.25 77 ILE A C 1
ATOM 645 O O . ILE A 1 77 ? -3.715 6.426 6.096 1.00 86.25 77 ILE A O 1
ATOM 649 N N . ASN A 1 78 ? -1.792 6.221 7.190 1.00 85.44 78 ASN A N 1
ATOM 650 C CA . ASN A 1 78 ? -2.345 5.399 8.269 1.00 85.44 78 ASN A CA 1
ATOM 651 C C . ASN A 1 78 ? -2.215 6.144 9.605 1.00 85.44 78 ASN A C 1
ATOM 653 O O . ASN A 1 78 ? -1.293 6.937 9.783 1.00 85.44 78 ASN A O 1
ATOM 657 N N . SER A 1 79 ? -3.129 5.897 10.544 1.00 78.31 79 SER A N 1
ATOM 658 C CA . SER A 1 79 ? -3.048 6.469 11.889 1.00 78.31 79 SER A CA 1
ATOM 659 C C . SER A 1 79 ? -2.856 5.380 12.942 1.00 78.31 79 SER A C 1
ATOM 661 O O . SER A 1 79 ? -3.798 4.641 13.223 1.00 78.31 79 SER A O 1
ATOM 663 N N . VAL A 1 80 ? -1.685 5.336 13.589 1.00 75.81 80 VAL A N 1
ATOM 664 C CA . VAL A 1 80 ? -1.380 4.394 14.686 1.00 75.81 80 VAL A CA 1
ATOM 665 C C . VAL A 1 80 ? -1.177 5.164 15.989 1.00 75.81 80 VAL A C 1
ATOM 667 O O . VAL A 1 80 ? -0.394 6.116 16.055 1.00 75.81 80 VAL A O 1
ATOM 670 N N . LYS A 1 81 ? -1.889 4.758 17.051 1.00 75.31 81 LYS A N 1
ATOM 671 C CA . LYS A 1 81 ? -1.801 5.360 18.402 1.00 75.31 81 LYS A CA 1
ATOM 672 C C . LYS A 1 81 ? -1.913 6.899 18.384 1.00 75.31 81 LYS A C 1
ATOM 674 O O . LYS A 1 81 ? -1.117 7.594 19.010 1.00 75.31 81 LYS A O 1
ATOM 679 N N . GLY A 1 82 ? -2.856 7.428 17.599 1.00 71.50 82 GLY A N 1
ATOM 680 C CA . GLY A 1 82 ? -3.105 8.871 17.468 1.00 71.50 82 GLY A CA 1
ATOM 681 C C . GLY A 1 82 ? -2.114 9.646 16.589 1.00 71.50 82 GLY A C 1
ATOM 682 O O . GLY A 1 82 ? -2.254 10.856 16.459 1.00 71.50 82 GLY A O 1
ATOM 683 N N . ASN A 1 83 ? -1.135 8.984 15.961 1.00 73.81 83 ASN A N 1
ATOM 684 C CA . ASN A 1 83 ? -0.168 9.624 15.064 1.00 73.81 83 ASN A CA 1
ATOM 685 C C . ASN A 1 83 ? -0.491 9.275 13.615 1.00 73.81 83 ASN A C 1
ATOM 687 O O . ASN A 1 83 ? -0.718 8.107 13.316 1.00 73.81 83 ASN A O 1
ATOM 691 N N . SER A 1 84 ? -0.467 10.271 12.729 1.00 78.50 84 SER A N 1
ATOM 692 C CA . SER A 1 84 ? -0.634 10.072 11.289 1.00 78.50 84 SER A CA 1
ATOM 693 C C . SER A 1 84 ? 0.716 9.795 10.632 1.00 78.50 84 SER A C 1
ATOM 695 O O . SER A 1 84 ? 1.676 10.542 10.819 1.00 78.50 84 SER A O 1
ATOM 697 N N . TYR A 1 85 ? 0.757 8.761 9.806 1.00 82.12 85 TYR A N 1
ATOM 698 C CA . TYR A 1 85 ? 1.926 8.283 9.088 1.00 82.12 85 TYR A CA 1
ATOM 699 C C . TYR A 1 85 ? 1.662 8.337 7.591 1.00 82.12 85 TYR A C 1
ATOM 701 O O . TYR A 1 85 ? 0.660 7.800 7.130 1.00 82.12 85 TYR A O 1
ATOM 709 N N . ASN A 1 86 ? 2.547 8.990 6.837 1.00 82.19 86 ASN A N 1
ATOM 710 C CA . ASN A 1 86 ? 2.537 8.893 5.381 1.00 82.19 86 ASN A CA 1
ATOM 711 C C . ASN A 1 86 ? 3.162 7.549 4.999 1.00 82.19 86 ASN A C 1
ATOM 713 O O . ASN A 1 86 ? 4.335 7.316 5.297 1.00 82.19 86 ASN A O 1
ATOM 717 N N . ILE A 1 87 ? 2.348 6.678 4.404 1.00 85.75 87 ILE A N 1
ATOM 718 C CA . ILE A 1 87 ? 2.811 5.412 3.846 1.00 85.75 87 ILE A CA 1
ATOM 719 C C . ILE A 1 87 ? 3.505 5.709 2.526 1.00 85.75 87 ILE A C 1
ATOM 721 O O . ILE A 1 87 ? 4.681 5.398 2.367 1.00 85.75 87 ILE A O 1
ATOM 725 N N . SER A 1 88 ? 2.785 6.350 1.608 1.00 88.81 88 SER A N 1
ATOM 726 C CA . SER A 1 88 ? 3.327 6.773 0.328 1.00 88.81 88 SER A CA 1
ATOM 727 C C . SER A 1 88 ? 2.489 7.885 -0.297 1.00 88.81 88 SER A C 1
ATOM 729 O O . SER A 1 88 ? 1.307 8.058 0.016 1.00 88.81 88 SER A O 1
ATOM 731 N N . SER A 1 89 ? 3.114 8.611 -1.214 1.00 89.44 89 SER A N 1
ATOM 732 C CA . SER A 1 89 ? 2.431 9.413 -2.224 1.00 89.44 89 SER A CA 1
ATOM 733 C C . SER A 1 89 ? 2.280 8.582 -3.497 1.00 89.44 89 SER A C 1
ATOM 735 O O . SER A 1 89 ? 3.184 7.815 -3.823 1.00 89.44 89 SER A O 1
ATOM 737 N N . ILE A 1 90 ? 1.173 8.758 -4.215 1.00 90.94 90 ILE A N 1
ATOM 738 C CA . ILE A 1 90 ? 0.943 8.130 -5.518 1.00 90.94 90 ILE A CA 1
ATOM 739 C C . ILE A 1 90 ? 1.245 9.156 -6.609 1.00 90.94 90 ILE A C 1
ATOM 741 O O . ILE A 1 90 ? 0.579 10.192 -6.696 1.00 90.94 90 ILE A O 1
ATOM 745 N N . TYR A 1 91 ? 2.258 8.859 -7.414 1.00 90.62 91 TYR A N 1
ATOM 746 C CA . TYR A 1 91 ? 2.655 9.628 -8.587 1.00 90.62 91 TYR A CA 1
ATOM 747 C C . TYR A 1 91 ? 2.054 9.001 -9.844 1.00 90.62 91 TYR A C 1
ATOM 749 O O . TYR A 1 91 ? 2.066 7.777 -9.988 1.00 90.62 91 TYR A O 1
ATOM 757 N N . ILE A 1 92 ? 1.536 9.843 -10.735 1.00 88.81 92 ILE A N 1
ATOM 758 C CA . ILE A 1 92 ? 0.987 9.454 -12.035 1.00 88.81 92 ILE A CA 1
ATOM 759 C C . ILE A 1 92 ? 1.618 10.389 -13.065 1.00 88.81 92 ILE A C 1
ATOM 761 O O . ILE A 1 92 ? 1.416 11.600 -13.005 1.00 88.81 92 ILE A O 1
ATOM 765 N N . ASP A 1 93 ? 2.404 9.826 -13.984 1.00 85.19 93 ASP A N 1
ATOM 766 C CA . ASP A 1 93 ? 3.151 10.612 -14.978 1.00 85.19 93 ASP A CA 1
ATOM 767 C C . ASP A 1 93 ? 2.445 10.636 -16.351 1.00 85.19 93 ASP A C 1
ATOM 769 O O . ASP A 1 93 ? 2.788 11.460 -17.199 1.00 85.19 93 ASP A O 1
ATOM 773 N N . ILE A 1 94 ? 1.455 9.760 -16.581 1.00 83.69 94 ILE A N 1
ATOM 774 C CA . ILE A 1 94 ? 0.667 9.703 -17.823 1.00 83.69 94 ILE A CA 1
ATOM 775 C C . ILE A 1 94 ? -0.774 10.158 -17.540 1.00 83.69 94 ILE A C 1
ATOM 777 O O . ILE A 1 94 ? -1.539 9.391 -16.953 1.00 83.69 94 ILE A O 1
ATOM 781 N N . PRO A 1 95 ? -1.179 11.368 -17.975 1.00 73.88 95 PRO A N 1
ATOM 782 C CA . PRO A 1 95 ? -2.504 11.925 -17.684 1.00 73.88 95 PRO A CA 1
ATOM 783 C C . PRO A 1 95 ? -3.684 11.054 -18.131 1.00 73.88 95 PRO A C 1
ATOM 785 O O . PRO A 1 95 ? -4.715 11.044 -17.467 1.00 73.88 95 PRO A O 1
ATOM 788 N N . ASP A 1 96 ? -3.524 10.296 -19.218 1.00 81.38 96 ASP A N 1
ATOM 789 C CA . ASP A 1 96 ? -4.580 9.435 -19.769 1.00 81.38 96 ASP A CA 1
ATOM 790 C C . ASP A 1 96 ? -4.584 8.013 -19.169 1.00 81.38 96 ASP A C 1
ATOM 792 O O . ASP A 1 96 ? -5.461 7.209 -19.478 1.00 81.38 96 ASP A O 1
ATOM 796 N N . ARG A 1 97 ? -3.614 7.687 -18.301 1.00 83.62 97 ARG A N 1
ATOM 797 C CA . ARG A 1 97 ? -3.473 6.385 -17.623 1.00 83.62 97 ARG A CA 1
ATOM 798 C C . ARG A 1 97 ? -3.397 6.574 -16.111 1.00 83.62 97 ARG A C 1
ATOM 800 O O . ARG A 1 97 ? -2.382 6.314 -15.467 1.00 83.62 97 ARG A O 1
ATOM 807 N N . ILE A 1 98 ? -4.506 7.059 -15.553 1.00 86.62 98 ILE A N 1
ATOM 808 C CA . ILE A 1 98 ? -4.671 7.306 -14.110 1.00 86.62 98 ILE A CA 1
ATOM 809 C C . ILE A 1 98 ? -4.941 6.037 -13.290 1.00 86.62 98 ILE A C 1
ATOM 811 O O . ILE A 1 98 ? -5.058 6.105 -12.067 1.00 86.62 98 ILE A O 1
ATOM 815 N N . ASP A 1 99 ? -5.074 4.897 -13.962 1.00 92.12 99 ASP A N 1
ATOM 816 C CA . ASP A 1 99 ? -5.271 3.568 -13.392 1.00 92.12 99 ASP A CA 1
ATOM 817 C C . ASP A 1 99 ? -3.981 2.991 -12.796 1.00 92.12 99 ASP A C 1
ATOM 819 O O . ASP A 1 99 ? -4.052 2.174 -11.881 1.00 92.12 99 ASP A O 1
ATOM 823 N N . ILE A 1 100 ? -2.807 3.450 -13.248 1.00 94.25 100 ILE A N 1
ATOM 824 C CA . ILE A 1 100 ? -1.510 3.009 -12.727 1.00 94.25 100 ILE A CA 1
ATOM 825 C C . ILE A 1 100 ? -0.745 4.194 -12.144 1.00 94.25 100 ILE A C 1
ATOM 827 O O . ILE A 1 100 ? -0.468 5.191 -12.814 1.00 94.25 100 ILE A O 1
ATOM 831 N N . GLY A 1 101 ? -0.331 4.050 -10.889 1.00 93.88 101 GLY A N 1
ATOM 832 C CA . GLY A 1 101 ? 0.564 4.977 -10.211 1.00 93.88 101 GLY A CA 1
ATOM 833 C C . GLY A 1 101 ? 1.787 4.276 -9.639 1.00 93.88 101 GLY A C 1
ATOM 834 O O . GLY A 1 101 ? 1.850 3.050 -9.547 1.00 93.88 101 GLY A O 1
ATOM 835 N N . TYR A 1 102 ? 2.764 5.059 -9.203 1.00 95.06 102 TYR A N 1
ATOM 836 C CA . TYR A 1 102 ? 3.948 4.547 -8.522 1.00 95.06 102 TYR A CA 1
ATOM 837 C C . TYR A 1 102 ? 4.286 5.381 -7.287 1.00 95.06 102 TYR A C 1
ATOM 839 O O . TYR A 1 102 ? 3.807 6.498 -7.103 1.00 95.06 102 TYR A O 1
ATOM 847 N N . GLY A 1 103 ? 5.124 4.832 -6.418 1.00 94.44 103 GLY A N 1
ATOM 848 C CA . GLY A 1 103 ? 5.593 5.508 -5.220 1.00 94.44 103 GLY A CA 1
ATOM 849 C C . GLY A 1 103 ? 6.637 4.693 -4.480 1.00 94.44 103 GLY A C 1
ATOM 850 O O . GLY A 1 103 ? 7.248 3.766 -5.011 1.00 94.44 103 GLY A O 1
ATOM 851 N N . TRP A 1 104 ? 6.866 5.072 -3.235 1.00 93.62 104 TRP A N 1
ATOM 852 C CA . TRP A 1 104 ? 7.797 4.402 -2.332 1.00 93.62 104 TRP A CA 1
ATOM 853 C C . TRP A 1 104 ? 7.460 4.768 -0.888 1.00 93.62 104 TRP A C 1
ATOM 855 O O . TRP A 1 104 ? 6.812 5.797 -0.643 1.00 93.62 104 TRP A O 1
ATOM 865 N N . PRO A 1 105 ? 7.914 3.971 0.085 1.00 90.88 105 PRO A N 1
ATOM 866 C CA . PRO A 1 105 ? 7.761 4.327 1.479 1.00 90.88 105 PRO A CA 1
ATOM 867 C C . PRO A 1 105 ? 8.590 5.560 1.850 1.00 90.88 105 PRO A C 1
ATOM 869 O O . PRO A 1 105 ? 9.611 5.885 1.236 1.00 90.88 105 PRO A O 1
ATOM 872 N N . SER A 1 106 ? 8.162 6.256 2.904 1.00 82.75 106 SER A N 1
ATOM 873 C CA . SER A 1 106 ? 8.895 7.404 3.445 1.00 82.75 106 SER A CA 1
ATOM 874 C C . SER A 1 106 ? 10.347 7.039 3.787 1.00 82.75 106 SER A C 1
ATOM 876 O O . SER A 1 106 ? 10.610 6.145 4.591 1.00 82.75 106 SER A O 1
ATOM 878 N N . ASN A 1 107 ? 11.302 7.797 3.240 1.00 84.31 107 ASN A N 1
ATOM 879 C CA . ASN A 1 107 ? 12.735 7.633 3.509 1.00 84.31 107 ASN A CA 1
ATOM 880 C C . ASN A 1 107 ? 13.191 8.278 4.830 1.00 84.31 107 ASN A C 1
ATOM 882 O O . ASN A 1 107 ? 14.378 8.243 5.157 1.00 84.31 107 ASN A O 1
ATOM 886 N N . LYS A 1 108 ? 12.277 8.882 5.598 1.00 84.25 108 LYS A N 1
ATOM 887 C CA . LYS A 1 108 ? 12.608 9.470 6.897 1.00 84.25 108 LYS A CA 1
ATOM 888 C C . LYS A 1 108 ? 12.901 8.358 7.897 1.00 84.25 108 LYS A C 1
ATOM 890 O O . LYS A 1 108 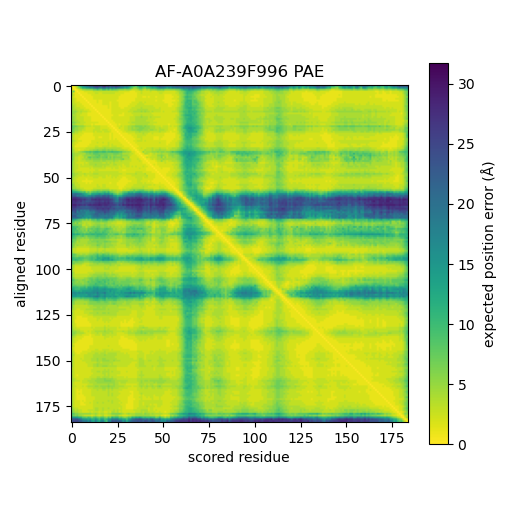? 12.055 7.500 8.118 1.00 84.25 108 LYS A O 1
ATOM 895 N N . LYS A 1 109 ? 14.077 8.387 8.527 1.00 85.19 109 LYS A N 1
ATOM 896 C CA . LYS A 1 109 ? 14.461 7.404 9.558 1.00 85.19 109 LYS A CA 1
ATOM 897 C C . LYS A 1 109 ? 13.599 7.512 10.816 1.00 85.19 109 LYS A C 1
ATOM 899 O O . LYS A 1 109 ? 13.298 6.502 11.445 1.00 85.19 109 LYS A O 1
ATOM 904 N N . MET A 1 110 ? 13.189 8.736 11.141 1.00 84.44 110 MET A N 1
ATOM 905 C CA . MET A 1 110 ? 12.367 9.054 12.298 1.00 84.44 110 MET A CA 1
ATOM 906 C C . MET A 1 110 ? 11.085 9.781 11.876 1.00 84.44 110 MET A C 1
ATOM 908 O O . MET A 1 110 ? 11.053 10.501 10.877 1.00 84.44 110 MET A O 1
ATOM 912 N N . LEU A 1 111 ? 10.033 9.590 12.658 1.00 75.31 111 LEU A N 1
ATOM 913 C CA . LEU A 1 111 ? 8.689 10.133 12.508 1.00 75.31 111 LEU A CA 1
ATOM 914 C C . LEU A 1 111 ? 8.363 11.000 13.731 1.00 75.31 111 LEU A C 1
ATOM 916 O O . LEU A 1 111 ? 8.982 10.854 14.786 1.00 75.31 111 LEU A O 1
ATOM 920 N N . GLY A 1 112 ? 7.371 11.878 13.585 1.00 67.94 112 GLY A N 1
ATOM 921 C CA . GLY A 1 112 ? 7.039 12.906 14.576 1.00 67.94 112 GLY A CA 1
ATOM 922 C C . GLY A 1 112 ? 7.662 14.260 14.236 1.00 67.94 112 GLY A C 1
ATOM 923 O O . GLY A 1 112 ? 8.619 14.343 13.466 1.00 67.94 112 GLY A O 1
ATOM 924 N N . SER A 1 113 ? 7.093 15.340 14.775 1.00 66.25 113 SER A N 1
ATOM 925 C CA . SER A 1 113 ? 7.579 16.707 14.530 1.00 66.25 113 SER A CA 1
ATOM 926 C C . SER A 1 113 ? 8.960 16.963 15.136 1.00 66.25 113 SER A C 1
ATOM 928 O O . SER A 1 113 ? 9.645 17.882 14.694 1.00 66.25 113 SER A O 1
ATOM 930 N N . LYS A 1 114 ? 9.384 16.140 16.106 1.00 71.31 114 LYS A N 1
ATOM 931 C CA . LYS A 1 114 ? 10.705 16.196 16.744 1.00 71.31 114 LYS A CA 1
ATOM 932 C C . LYS A 1 114 ? 11.589 14.993 16.386 1.00 71.31 114 LYS A C 1
ATOM 934 O O . LYS A 1 114 ? 12.687 14.876 16.918 1.00 71.31 114 LYS A O 1
ATOM 939 N N . GLY A 1 115 ? 11.144 14.122 15.473 1.00 69.31 115 GLY A N 1
ATOM 940 C CA . GLY A 1 115 ? 11.905 12.950 15.034 1.00 69.31 115 GLY A CA 1
ATOM 941 C C . GLY A 1 115 ? 12.098 11.901 16.130 1.00 69.31 115 GLY A C 1
ATOM 942 O O . GLY A 1 115 ? 13.153 11.282 16.210 1.00 69.31 115 GLY A O 1
ATOM 943 N N . GLU A 1 116 ? 11.101 11.709 16.986 1.00 78.44 116 GLU A N 1
ATOM 944 C CA . GLU A 1 116 ? 11.212 10.901 18.199 1.00 78.44 116 GLU A CA 1
ATOM 945 C C . GLU A 1 116 ? 10.833 9.418 18.029 1.00 78.44 116 GLU A C 1
ATOM 947 O O . GLU A 1 116 ? 11.138 8.606 18.900 1.00 78.44 116 GLU A O 1
ATOM 952 N N . LYS A 1 117 ? 10.190 9.026 16.920 1.00 78.38 117 LYS A N 1
ATOM 953 C CA . LYS A 1 117 ? 9.740 7.636 16.694 1.00 78.38 117 LYS A CA 1
ATOM 954 C C . LYS A 1 117 ? 10.450 6.992 15.506 1.00 78.38 117 LYS A C 1
ATOM 956 O O . LYS A 1 117 ? 10.427 7.588 14.435 1.00 78.38 117 LYS A O 1
ATOM 961 N N . PRO A 1 118 ? 11.012 5.778 15.623 1.00 84.31 118 PRO A N 1
ATOM 962 C CA . PRO A 1 118 ? 11.539 5.056 14.467 1.00 84.31 118 PRO A CA 1
ATOM 963 C C . PRO A 1 118 ? 10.470 4.860 13.388 1.00 84.31 118 PRO A C 1
ATOM 965 O O . PRO A 1 118 ? 9.322 4.535 13.700 1.00 84.31 118 PRO A O 1
ATOM 968 N N . ASN A 1 119 ? 10.840 5.055 12.121 1.00 85.69 119 ASN A N 1
ATOM 969 C CA . ASN A 1 119 ? 9.953 4.751 11.006 1.00 85.69 119 ASN A CA 1
ATOM 970 C C . ASN A 1 119 ? 9.973 3.246 10.696 1.00 85.69 119 ASN A C 1
ATOM 972 O O . ASN A 1 119 ? 11.009 2.759 10.239 1.00 85.69 119 ASN A O 1
ATOM 976 N N . PRO A 1 120 ? 8.853 2.518 10.874 1.00 84.38 120 PRO A N 1
ATOM 977 C CA . PRO A 1 120 ? 8.793 1.080 10.600 1.00 84.38 120 PRO A CA 1
ATOM 978 C C . PRO A 1 120 ? 9.059 0.745 9.126 1.00 84.38 120 PRO A C 1
ATOM 980 O O . PRO A 1 120 ? 9.535 -0.343 8.824 1.00 84.38 120 PRO A O 1
AT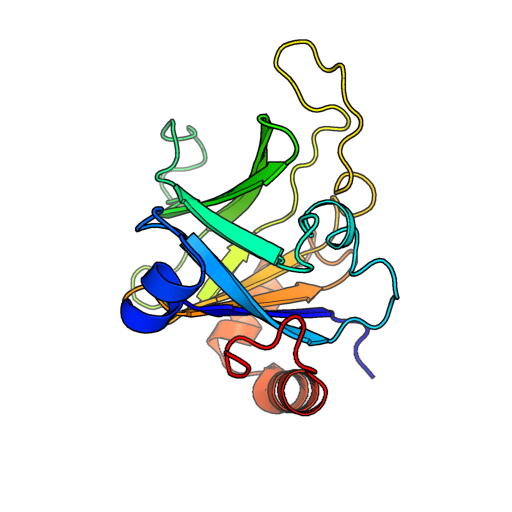OM 983 N N . LEU A 1 121 ? 8.819 1.689 8.209 1.00 88.69 121 LEU A N 1
ATOM 984 C CA . LEU A 1 121 ? 9.047 1.504 6.777 1.00 88.69 121 LEU A CA 1
ATOM 985 C C . LEU A 1 121 ? 10.462 1.898 6.329 1.00 88.69 121 LEU A C 1
ATOM 987 O O . LEU A 1 121 ? 10.809 1.711 5.167 1.00 88.69 121 LEU A O 1
ATOM 991 N N . PHE A 1 122 ? 11.309 2.437 7.216 1.00 90.00 122 PHE A N 1
ATOM 992 C CA . PHE A 1 122 ? 12.639 2.917 6.819 1.00 90.00 122 PHE A CA 1
ATOM 993 C C . PHE A 1 122 ? 13.565 1.797 6.337 1.00 90.00 122 PHE A C 1
ATOM 995 O O . PHE A 1 122 ? 14.411 2.041 5.476 1.00 90.00 122 PHE A O 1
ATOM 1002 N N . ALA A 1 123 ? 13.400 0.581 6.866 1.00 91.12 123 ALA A N 1
ATOM 1003 C CA . ALA A 1 123 ? 14.126 -0.595 6.387 1.00 91.12 123 ALA A CA 1
ATOM 1004 C C . ALA A 1 123 ? 13.810 -0.913 4.914 1.00 91.12 123 ALA A C 1
ATOM 1006 O O . ALA A 1 123 ? 14.655 -1.464 4.225 1.00 91.12 123 ALA A O 1
ATOM 1007 N N . PHE A 1 124 ? 12.643 -0.482 4.430 1.00 92.94 124 PHE A N 1
ATOM 1008 C CA . PHE A 1 124 ? 12.099 -0.765 3.102 1.00 92.94 124 PHE A CA 1
ATOM 1009 C C . PHE A 1 124 ? 12.119 0.465 2.181 1.00 92.94 124 PHE A C 1
ATOM 1011 O O . PHE A 1 124 ? 11.467 0.486 1.146 1.00 92.94 124 PHE A O 1
ATOM 1018 N N . LYS A 1 125 ? 12.855 1.531 2.531 1.00 92.31 125 LYS A N 1
ATOM 1019 C CA . LYS A 1 125 ? 12.892 2.828 1.805 1.00 92.31 125 LYS A CA 1
ATOM 1020 C C . LYS A 1 125 ? 13.304 2.751 0.320 1.00 92.31 125 LYS A C 1
ATOM 1022 O O . LYS A 1 125 ? 13.164 3.745 -0.405 1.00 92.31 125 LYS A O 1
ATOM 1027 N N . ASN A 1 126 ? 13.880 1.621 -0.085 1.00 95.06 126 ASN A N 1
ATOM 1028 C CA . ASN A 1 126 ? 14.325 1.323 -1.443 1.00 95.06 126 ASN A CA 1
ATOM 1029 C C . ASN A 1 126 ? 13.329 0.441 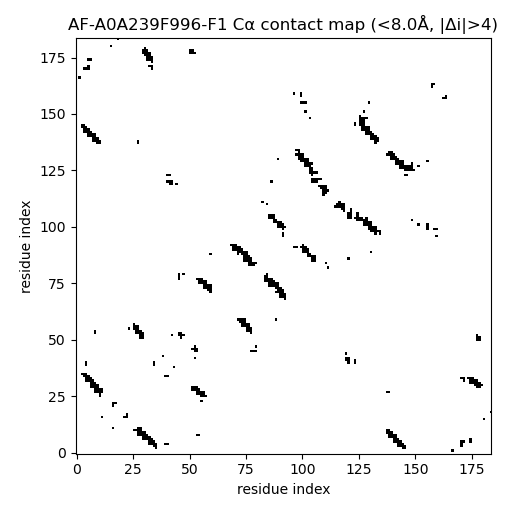-2.211 1.00 95.06 126 ASN A C 1
ATOM 1031 O O . ASN A 1 126 ? 13.558 0.165 -3.388 1.00 95.06 126 ASN A O 1
ATOM 1035 N N . ASP A 1 127 ? 12.237 0.016 -1.579 1.00 96.12 127 ASP A N 1
ATOM 1036 C CA . ASP A 1 127 ? 11.173 -0.718 -2.248 1.00 96.12 127 ASP A CA 1
ATOM 1037 C C . ASP A 1 127 ? 10.417 0.213 -3.199 1.00 96.12 127 ASP A C 1
ATOM 1039 O O . ASP A 1 127 ? 10.196 1.399 -2.919 1.00 96.12 127 ASP A O 1
ATOM 1043 N N . LEU A 1 128 ? 10.029 -0.342 -4.341 1.00 96.75 128 LEU A N 1
ATOM 1044 C CA . LEU A 1 128 ? 9.158 0.308 -5.306 1.00 96.75 128 LEU A CA 1
ATOM 1045 C C . LEU A 1 128 ? 7.715 -0.085 -5.014 1.00 96.75 128 LEU A C 1
ATOM 1047 O O . LEU A 1 128 ? 7.411 -1.269 -4.882 1.00 96.75 128 LEU A O 1
ATOM 1051 N N . TYR A 1 129 ? 6.832 0.905 -4.946 1.00 97.06 129 TYR A N 1
ATOM 1052 C CA . TYR A 1 129 ? 5.394 0.686 -4.884 1.00 97.06 129 TYR A CA 1
ATOM 1053 C C . TYR A 1 129 ? 4.787 0.955 -6.256 1.00 97.06 129 TYR A C 1
ATOM 1055 O O . TYR A 1 129 ? 5.038 2.011 -6.839 1.00 97.06 129 TYR A O 1
ATOM 1063 N N . ILE A 1 130 ? 3.983 0.016 -6.744 1.00 97.12 130 ILE A N 1
ATOM 1064 C CA . ILE A 1 130 ? 3.097 0.199 -7.894 1.00 97.12 130 ILE A CA 1
ATOM 1065 C C . ILE A 1 130 ? 1.662 0.115 -7.388 1.00 97.12 130 ILE A C 1
ATOM 1067 O O . ILE A 1 130 ? 1.324 -0.769 -6.602 1.00 97.12 130 ILE A O 1
ATOM 1071 N N . PHE A 1 131 ? 0.838 1.060 -7.821 1.00 96.38 131 PHE A N 1
ATOM 1072 C CA . PHE A 1 131 ? -0.567 1.163 -7.464 1.00 96.38 131 PHE A CA 1
ATOM 1073 C C . PHE A 1 131 ? -1.404 0.895 -8.707 1.00 96.38 131 PHE A C 1
ATOM 1075 O O . PHE A 1 131 ? -1.249 1.611 -9.692 1.00 96.38 131 PHE A O 1
ATOM 1082 N N . ILE A 1 132 ? -2.291 -0.093 -8.645 1.00 96.44 132 ILE A N 1
ATOM 1083 C CA . ILE A 1 132 ? -3.320 -0.341 -9.660 1.00 96.44 132 ILE A CA 1
ATOM 1084 C C . ILE A 1 132 ? -4.647 0.099 -9.053 1.00 96.44 132 ILE A C 1
ATOM 1086 O O . ILE A 1 132 ? -4.994 -0.312 -7.946 1.00 96.44 132 ILE A O 1
ATOM 1090 N N . MET A 1 133 ? -5.356 0.997 -9.721 1.00 94.62 133 MET A N 1
ATOM 1091 C CA . MET A 1 133 ? -6.479 1.731 -9.150 1.00 94.62 133 MET A CA 1
ATOM 1092 C C . ME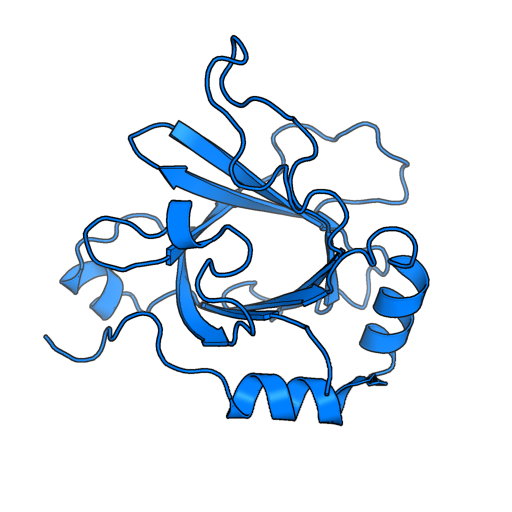T A 1 133 ? -7.645 1.767 -10.123 1.00 94.62 133 MET A C 1
ATOM 1094 O O . MET A 1 133 ? -7.463 1.905 -11.331 1.00 94.62 133 MET A O 1
ATOM 1098 N N . ASN A 1 134 ? -8.862 1.734 -9.587 1.00 94.00 134 ASN A N 1
ATOM 1099 C CA . ASN A 1 134 ? -10.028 2.106 -10.375 1.00 94.00 134 ASN A CA 1
ATOM 1100 C C . ASN A 1 134 ? -10.184 3.635 -10.448 1.00 94.00 134 ASN A C 1
ATOM 1102 O O . ASN A 1 134 ? -9.611 4.384 -9.652 1.00 94.00 134 ASN A O 1
ATOM 1106 N N . GLN A 1 135 ? -11.003 4.105 -11.391 1.00 87.56 135 GLN A N 1
ATOM 1107 C CA . GLN A 1 135 ? -11.198 5.533 -11.668 1.00 87.56 135 GLN A CA 1
ATOM 1108 C C . GLN A 1 135 ? -11.617 6.344 -10.426 1.00 87.56 135 GLN A C 1
ATOM 1110 O O . GLN A 1 135 ? -11.169 7.470 -10.222 1.00 87.56 135 GLN A O 1
ATOM 1115 N N . GLU A 1 136 ? -12.449 5.757 -9.568 1.00 90.06 136 GLU A N 1
ATOM 1116 C CA . GLU A 1 136 ? -12.978 6.377 -8.344 1.00 90.06 136 GLU A CA 1
ATOM 1117 C C . GLU A 1 136 ? -11.994 6.322 -7.166 1.00 90.06 136 GLU A C 1
ATOM 1119 O O . GLU A 1 136 ? -12.219 6.949 -6.124 1.00 90.06 136 GLU A O 1
ATOM 1124 N N . ARG A 1 137 ? -10.911 5.543 -7.297 1.00 90.06 137 ARG A N 1
ATOM 1125 C CA . ARG A 1 137 ? -9.969 5.215 -6.217 1.00 90.06 137 ARG A CA 1
ATOM 1126 C C . ARG A 1 137 ? -10.691 4.656 -4.985 1.00 90.06 137 ARG A C 1
ATOM 1128 O O . ARG A 1 137 ? -10.338 4.951 -3.835 1.00 90.06 137 ARG A O 1
ATOM 1135 N N . SER A 1 138 ? -11.761 3.905 -5.230 1.00 93.81 138 SER A N 1
ATOM 1136 C CA . SER A 1 138 ? -12.474 3.105 -4.234 1.00 93.81 138 SER A CA 1
ATOM 1137 C C . SER A 1 138 ? -11.816 1.732 -4.072 1.00 93.81 138 SER A C 1
ATOM 1139 O O . SER A 1 138 ? -11.987 1.109 -3.031 1.00 93.81 138 SER A O 1
ATOM 1141 N N . GLN A 1 139 ? -10.975 1.310 -5.020 1.00 96.00 139 GLN A N 1
ATOM 1142 C CA . GLN A 1 139 ? -10.095 0.152 -4.896 1.00 96.00 139 GLN A CA 1
ATOM 1143 C C . GLN A 1 139 ? -8.669 0.507 -5.330 1.00 96.00 139 GLN A C 1
ATOM 1145 O O . GLN A 1 139 ? -8.468 1.195 -6.332 1.00 96.00 139 GLN A O 1
ATOM 1150 N N . ILE A 1 140 ? -7.689 0.046 -4.552 1.00 96.88 140 ILE A N 1
ATOM 1151 C CA . ILE A 1 140 ? -6.260 0.206 -4.817 1.00 96.88 140 ILE A CA 1
ATOM 1152 C C . ILE A 1 140 ? -5.558 -1.117 -4.514 1.00 96.88 140 ILE A C 1
ATOM 1154 O O . ILE A 1 140 ? -5.479 -1.537 -3.358 1.00 96.88 140 ILE A O 1
ATOM 1158 N N . GLU A 1 141 ? -4.992 -1.740 -5.538 1.00 97.69 141 GLU A N 1
ATOM 1159 C CA . GLU A 1 141 ? -4.023 -2.818 -5.380 1.00 97.69 141 GLU A CA 1
ATOM 1160 C C . GLU A 1 141 ? -2.626 -2.199 -5.243 1.00 97.69 141 GLU A C 1
ATOM 1162 O O . GLU A 1 141 ? -2.197 -1.404 -6.078 1.00 97.69 141 GLU A O 1
ATOM 1167 N N . LEU A 1 142 ? -1.916 -2.546 -4.174 1.00 97.50 142 LEU A N 1
ATOM 1168 C CA . LEU A 1 142 ? -0.539 -2.138 -3.925 1.00 97.50 142 LEU A CA 1
ATOM 1169 C C . LEU A 1 142 ? 0.389 -3.329 -4.153 1.00 97.50 142 LEU A C 1
ATOM 1171 O O . LEU A 1 142 ? 0.338 -4.316 -3.416 1.00 97.50 142 LEU A O 1
ATOM 1175 N N . ILE A 1 143 ? 1.285 -3.183 -5.123 1.00 97.62 143 ILE A N 1
ATOM 1176 C CA . ILE A 1 143 ? 2.385 -4.106 -5.382 1.00 97.62 143 ILE A CA 1
ATOM 1177 C C . ILE A 1 143 ? 3.662 -3.523 -4.786 1.00 97.62 143 ILE A C 1
ATOM 1179 O O . ILE A 1 143 ? 4.070 -2.412 -5.128 1.00 97.62 143 ILE A O 1
ATOM 1183 N N . VAL A 1 144 ? 4.308 -4.278 -3.902 1.00 96.94 144 VAL A N 1
ATOM 1184 C CA . VAL A 1 144 ? 5.602 -3.922 -3.313 1.00 96.94 144 VAL A CA 1
ATOM 1185 C C . VAL A 1 144 ? 6.690 -4.760 -3.964 1.00 96.94 144 VAL A C 1
ATOM 1187 O O . VAL A 1 144 ? 6.719 -5.981 -3.804 1.00 96.94 144 VAL A O 1
ATOM 1190 N N . ILE A 1 145 ? 7.599 -4.091 -4.669 1.00 96.44 145 ILE A N 1
ATOM 1191 C CA . ILE A 1 145 ? 8.715 -4.698 -5.393 1.00 96.44 145 ILE A CA 1
ATOM 1192 C C . ILE A 1 145 ? 10.018 -4.377 -4.636 1.00 96.44 145 ILE A C 1
ATOM 1194 O O . ILE A 1 145 ? 10.461 -3.221 -4.645 1.00 96.44 145 ILE A O 1
ATOM 1198 N N . PRO A 1 146 ? 10.641 -5.368 -3.970 1.00 95.62 146 PRO A N 1
ATOM 1199 C CA . PRO A 1 146 ? 11.749 -5.124 -3.047 1.00 95.62 146 PRO A CA 1
ATOM 1200 C C . PRO A 1 146 ? 12.998 -4.528 -3.698 1.00 95.62 146 PRO A C 1
ATOM 1202 O O . PRO A 1 146 ? 13.459 -5.050 -4.709 1.00 95.62 146 PRO A O 1
ATOM 1205 N N . GLU A 1 147 ? 13.579 -3.487 -3.095 1.00 95.25 147 GLU A N 1
ATOM 1206 C CA . GLU A 1 147 ? 14.833 -2.830 -3.529 1.00 95.25 147 GLU A CA 1
ATOM 1207 C C . GLU A 1 147 ? 14.847 -2.295 -4.987 1.00 95.25 147 GLU A C 1
ATOM 1209 O O . GLU A 1 147 ? 15.892 -1.901 -5.513 1.00 95.25 147 GLU A O 1
ATOM 1214 N N . MET A 1 148 ? 13.689 -2.214 -5.657 1.00 96.62 148 MET A N 1
ATOM 1215 C CA . MET A 1 148 ? 13.592 -1.818 -7.073 1.00 96.62 148 MET A CA 1
ATOM 1216 C C . MET A 1 148 ? 13.260 -0.343 -7.306 1.00 96.62 148 MET A C 1
ATOM 1218 O O . MET A 1 148 ? 13.012 0.055 -8.444 1.00 96.62 148 MET A O 1
ATOM 1222 N N . ARG A 1 149 ? 13.295 0.518 -6.280 1.00 95.56 149 ARG A N 1
ATOM 1223 C CA . ARG A 1 149 ? 12.985 1.953 -6.438 1.00 95.56 149 ARG A CA 1
ATOM 1224 C C . ARG A 1 149 ? 13.810 2.639 -7.530 1.00 95.56 149 ARG A C 1
ATOM 1226 O O . ARG A 1 149 ? 13.311 3.536 -8.201 1.00 95.56 149 ARG A O 1
ATOM 1233 N N . HIS A 1 150 ? 15.063 2.239 -7.721 1.00 95.62 150 HIS A N 1
ATOM 1234 C CA . HIS A 1 150 ? 15.942 2.808 -8.746 1.00 95.62 150 HIS A CA 1
ATOM 1235 C C . HIS A 1 150 ? 15.505 2.470 -10.187 1.00 95.62 150 HIS A C 1
ATOM 1237 O O . HIS A 1 150 ? 15.868 3.195 -11.108 1.00 95.62 150 HIS A O 1
ATOM 1243 N N . LEU A 1 151 ? 14.683 1.430 -10.375 1.00 96.56 151 LEU A N 1
ATOM 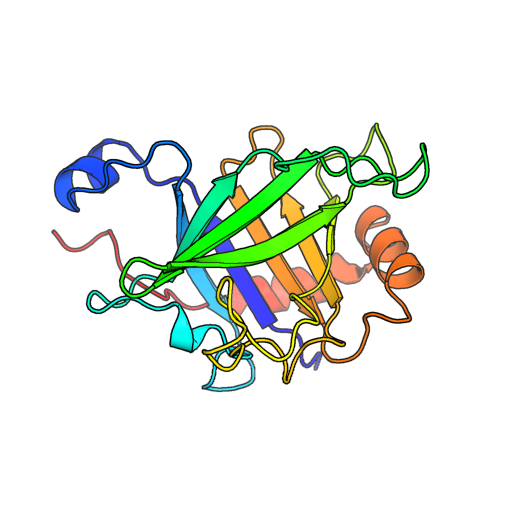1244 C CA . LEU A 1 151 ? 14.134 0.991 -11.665 1.00 96.56 151 LEU A CA 1
ATOM 1245 C C . LEU A 1 151 ? 12.665 1.391 -11.862 1.00 96.56 151 LEU A C 1
ATOM 1247 O O . LEU A 1 151 ? 12.007 0.859 -12.757 1.00 96.56 151 LEU A O 1
ATOM 1251 N N . TRP A 1 152 ? 12.143 2.321 -11.051 1.00 95.69 152 TRP A N 1
ATOM 1252 C CA . TRP A 1 152 ? 10.722 2.689 -11.038 1.00 95.69 152 TRP A CA 1
ATOM 1253 C C . TRP A 1 152 ? 10.146 2.959 -12.433 1.00 95.69 152 TRP A C 1
ATOM 1255 O O . TRP A 1 152 ? 9.067 2.464 -12.730 1.00 95.69 152 TRP A O 1
ATOM 1265 N N . LEU A 1 153 ? 10.871 3.676 -13.300 1.00 95.19 153 LEU A N 1
ATOM 1266 C CA . LEU A 1 153 ? 10.381 4.049 -14.629 1.00 95.19 153 LEU A CA 1
ATOM 1267 C C . LEU A 1 153 ? 10.204 2.825 -15.532 1.00 95.19 153 LEU A C 1
ATOM 1269 O O . LEU A 1 153 ? 9.195 2.715 -16.220 1.00 95.19 153 LEU A O 1
ATOM 1273 N N . SER A 1 154 ? 11.161 1.893 -15.497 1.00 96.62 154 SER A N 1
ATOM 1274 C CA . SER A 1 154 ? 11.090 0.663 -16.289 1.00 96.62 154 SER A CA 1
ATOM 1275 C C . SER A 1 154 ? 9.917 -0.201 -15.840 1.00 96.62 154 SER A C 1
ATOM 1277 O O . SER A 1 154 ? 9.132 -0.640 -16.673 1.00 96.62 154 SER A O 1
ATOM 1279 N N . PHE A 1 155 ? 9.750 -0.395 -14.529 1.00 97.12 155 PHE A N 1
ATOM 1280 C CA . PHE A 1 155 ? 8.599 -1.124 -14.003 1.00 97.12 155 PHE A CA 1
ATOM 1281 C C . PHE A 1 155 ? 7.290 -0.426 -14.357 1.00 97.12 155 PHE A C 1
ATOM 1283 O O . PHE A 1 155 ? 6.405 -1.065 -14.908 1.00 97.12 155 PHE A O 1
ATOM 1290 N N . TYR A 1 156 ? 7.185 0.879 -14.109 1.00 95.62 156 TYR A N 1
ATOM 1291 C CA . TYR A 1 156 ? 5.984 1.658 -14.396 1.00 95.62 156 TYR A CA 1
ATOM 1292 C C . TYR A 1 156 ? 5.549 1.531 -15.864 1.00 95.62 156 TYR A C 1
ATOM 1294 O O . TYR A 1 156 ? 4.393 1.220 -16.128 1.00 95.62 156 TYR A O 1
ATOM 1302 N N . GLN A 1 157 ? 6.478 1.664 -16.818 1.00 95.38 157 GLN A N 1
ATOM 1303 C CA . GLN A 1 157 ? 6.196 1.472 -18.248 1.00 95.38 157 GLN A CA 1
ATOM 1304 C C . GLN A 1 157 ? 5.733 0.050 -18.580 1.00 95.38 157 GLN A C 1
ATOM 1306 O O . GLN A 1 157 ? 4.794 -0.126 -19.347 1.00 95.38 157 GLN A O 1
ATOM 1311 N N . ARG A 1 158 ? 6.360 -0.964 -17.983 1.00 96.69 158 ARG A N 1
ATOM 1312 C CA . ARG A 1 158 ? 5.973 -2.367 -18.179 1.00 96.69 158 ARG A CA 1
ATOM 1313 C C . ARG A 1 158 ? 4.585 -2.676 -17.611 1.00 96.69 158 ARG A C 1
ATOM 1315 O O . ARG A 1 158 ? 3.822 -3.395 -18.238 1.00 96.69 158 ARG A O 1
ATOM 1322 N N . PHE A 1 159 ? 4.226 -2.084 -16.471 1.00 96.06 159 PHE A N 1
ATOM 1323 C CA . PHE A 1 159 ? 2.866 -2.158 -15.926 1.00 96.06 159 PHE A CA 1
ATOM 1324 C C . PHE A 1 159 ? 1.840 -1.480 -16.835 1.00 96.06 159 PHE A C 1
ATOM 1326 O O . PHE A 1 159 ? 0.754 -2.009 -17.022 1.00 96.06 159 PHE A O 1
ATOM 1333 N N . LEU A 1 160 ? 2.183 -0.336 -17.430 1.00 93.88 160 LEU A N 1
ATOM 1334 C CA . LEU A 1 160 ? 1.308 0.352 -18.384 1.00 93.88 160 LEU A CA 1
ATOM 1335 C C . LEU A 1 160 ? 1.065 -0.456 -19.668 1.00 93.88 160 LEU A C 1
ATOM 1337 O O . LEU A 1 160 ? 0.015 -0.280 -20.288 1.00 93.88 160 LEU A O 1
ATOM 1341 N N . ASN A 1 161 ? 2.020 -1.308 -20.049 1.00 94.88 161 ASN A N 1
ATOM 1342 C CA . ASN A 1 161 ? 1.958 -2.189 -21.217 1.00 94.88 161 ASN A CA 1
ATOM 1343 C C . ASN A 1 161 ? 1.410 -3.592 -20.903 1.00 94.88 161 ASN A C 1
ATOM 1345 O O . ASN A 1 161 ? 1.438 -4.447 -21.782 1.00 94.88 161 ASN A O 1
ATOM 1349 N N . ASP A 1 162 ? 0.951 -3.839 -19.672 1.00 93.94 162 ASP A N 1
ATOM 1350 C CA . ASP A 1 162 ? 0.432 -5.140 -19.236 1.00 93.94 162 ASP A CA 1
ATOM 1351 C C . ASP A 1 162 ? 1.469 -6.294 -19.301 1.00 93.94 162 ASP A C 1
ATOM 1353 O O . ASP A 1 162 ? 1.127 -7.474 -19.344 1.00 93.94 162 ASP A O 1
ATOM 1357 N N . ASP A 1 163 ? 2.770 -5.986 -19.207 1.00 96.75 163 ASP A N 1
ATOM 1358 C CA . ASP A 1 163 ? 3.870 -6.971 -19.299 1.00 96.75 163 ASP A CA 1
ATOM 1359 C C . ASP A 1 163 ? 3.988 -7.912 -18.077 1.00 96.75 163 ASP A C 1
ATOM 1361 O O . ASP A 1 163 ? 4.899 -8.742 -18.026 1.00 96.75 163 ASP A O 1
ATOM 1365 N N . PHE A 1 164 ? 3.138 -7.740 -17.060 1.00 95.81 164 PHE A N 1
ATOM 1366 C CA . PHE A 1 164 ? 3.174 -8.474 -15.787 1.00 95.81 164 PHE A CA 1
ATOM 1367 C C . PHE A 1 164 ? 1.840 -9.156 -15.440 1.00 95.81 164 PHE A C 1
ATOM 1369 O O . PHE A 1 164 ? 1.589 -9.442 -14.269 1.00 95.81 164 PHE A O 1
ATOM 1376 N N . CYS A 1 165 ? 0.949 -9.389 -16.414 1.00 94.38 165 CYS A N 1
ATOM 1377 C CA . CYS A 1 165 ? -0.359 -10.004 -16.147 1.00 94.38 165 CYS A CA 1
ATOM 1378 C C . CYS A 1 165 ? -0.247 -11.334 -15.391 1.00 94.38 165 CYS A C 1
ATOM 1380 O O . CYS A 1 165 ? -0.943 -11.524 -14.400 1.00 94.38 165 CYS A O 1
ATOM 1382 N N . ILE A 1 166 ? 0.667 -12.215 -15.813 1.00 95.12 166 ILE A N 1
ATOM 1383 C CA . ILE A 1 166 ? 0.849 -13.536 -15.195 1.00 95.12 166 ILE A CA 1
ATOM 1384 C C . ILE A 1 166 ? 1.288 -13.381 -13.736 1.00 95.12 166 ILE A C 1
ATOM 1386 O O . ILE A 1 166 ? 0.683 -13.964 -12.842 1.00 95.12 166 ILE A O 1
ATOM 1390 N N . GLU A 1 167 ? 2.303 -12.556 -13.470 1.00 95.25 167 GLU A N 1
ATOM 1391 C CA . GLU A 1 167 ? 2.779 -12.312 -12.110 1.00 95.25 167 GLU A CA 1
ATOM 1392 C C . GLU A 1 167 ? 1.705 -11.671 -11.222 1.00 95.25 167 GLU A C 1
ATOM 1394 O O . GLU A 1 167 ? 1.646 -11.960 -10.027 1.00 95.25 167 GLU A O 1
ATOM 1399 N N . LEU A 1 168 ? 0.856 -10.802 -11.778 1.00 96.25 168 LEU A N 1
ATOM 1400 C CA . LEU A 1 168 ? -0.246 -10.193 -11.037 1.00 96.25 168 LEU A CA 1
ATOM 1401 C C . LEU A 1 168 ? -1.337 -11.198 -10.693 1.00 96.25 168 LEU A C 1
ATOM 1403 O O . LEU A 1 168 ? -1.819 -11.194 -9.559 1.00 96.25 168 LEU A O 1
ATOM 1407 N N . ASP A 1 169 ? -1.702 -12.061 -11.633 1.00 95.94 169 ASP A N 1
ATOM 1408 C CA . ASP A 1 169 ? -2.698 -13.099 -11.399 1.00 95.94 169 ASP A CA 1
ATOM 1409 C C . ASP A 1 169 ? -2.199 -14.092 -10.343 1.00 95.94 169 ASP A C 1
ATOM 1411 O O . ASP A 1 169 ? -2.913 -14.361 -9.378 1.00 95.94 169 ASP A O 1
ATOM 1415 N N . GLU A 1 170 ? -0.927 -14.502 -10.400 1.00 95.62 170 GLU A N 1
ATOM 1416 C CA . GLU A 1 170 ? -0.307 -15.325 -9.353 1.00 95.62 170 GLU A CA 1
ATOM 1417 C C . GLU A 1 170 ? -0.347 -14.652 -7.967 1.00 95.62 170 GLU A C 1
ATOM 1419 O O . GLU A 1 170 ? -0.601 -15.306 -6.950 1.00 95.62 170 GLU A O 1
ATOM 1424 N N . LEU A 1 171 ? -0.082 -13.342 -7.885 1.00 95.88 171 LEU A N 1
ATOM 1425 C CA . LEU A 1 171 ? -0.141 -12.600 -6.621 1.00 95.88 171 LEU A CA 1
ATOM 1426 C C . LEU A 1 171 ? -1.567 -12.533 -6.063 1.00 95.88 171 LEU A C 1
ATOM 1428 O O . LEU A 1 171 ? -1.757 -12.705 -4.856 1.00 95.88 171 LEU A O 1
ATOM 1432 N N . ARG A 1 172 ? -2.556 -12.301 -6.932 1.00 96.81 172 ARG A N 1
ATOM 1433 C CA . ARG A 1 172 ? -3.980 -12.240 -6.577 1.00 96.81 172 ARG A CA 1
ATOM 1434 C C . ARG A 1 172 ? -4.504 -13.600 -6.123 1.00 96.81 172 ARG A C 1
ATOM 1436 O O . ARG A 1 172 ? -5.182 -13.664 -5.103 1.00 96.81 172 ARG A O 1
ATOM 1443 N N . GLU A 1 173 ? -4.147 -14.679 -6.818 1.00 96.38 173 GLU A N 1
ATOM 1444 C CA . GLU A 1 173 ? -4.534 -16.052 -6.464 1.00 96.38 173 GLU A CA 1
ATOM 1445 C C . GLU A 1 173 ? -3.973 -16.489 -5.107 1.00 96.38 173 GLU A C 1
ATOM 1447 O O . GLU A 1 173 ? -4.631 -17.198 -4.344 1.00 96.38 173 GLU A O 1
ATOM 1452 N N . ARG A 1 174 ? -2.757 -16.046 -4.775 1.00 95.25 174 ARG A N 1
ATOM 1453 C CA . ARG A 1 174 ? -2.109 -16.350 -3.492 1.00 95.25 174 ARG A CA 1
ATOM 1454 C C . ARG A 1 174 ? -2.569 -15.449 -2.353 1.00 95.25 174 ARG A C 1
ATOM 1456 O O . ARG A 1 174 ? -2.206 -15.710 -1.202 1.00 95.25 174 ARG A O 1
ATOM 1463 N N . ALA A 1 175 ? -3.303 -14.380 -2.652 1.00 96.31 175 ALA A N 1
ATOM 1464 C CA . ALA A 1 175 ? -3.742 -13.438 -1.645 1.00 96.31 175 ALA A CA 1
ATOM 1465 C C . ALA A 1 175 ? -4.756 -14.093 -0.703 1.00 96.31 175 ALA A C 1
ATOM 1467 O O . ALA A 1 175 ? -5.766 -14.654 -1.122 1.00 96.31 175 ALA A O 1
ATOM 1468 N N . THR A 1 176 ? -4.509 -13.987 0.597 1.00 95.31 176 THR A N 1
ATOM 1469 C CA . THR A 1 176 ? -5.416 -14.470 1.637 1.00 95.31 176 THR A CA 1
ATOM 1470 C C . THR A 1 176 ? -6.089 -13.295 2.328 1.00 95.31 176 THR A C 1
ATOM 1472 O O . THR A 1 176 ? -5.613 -12.158 2.277 1.00 95.31 176 THR A O 1
ATOM 1475 N N . ALA A 1 177 ? -7.239 -13.544 2.954 1.00 94.81 177 ALA A N 1
ATOM 1476 C CA . ALA A 1 177 ? -7.947 -12.502 3.680 1.00 94.81 177 ALA A CA 1
ATOM 1477 C C . ALA A 1 177 ? -7.112 -12.018 4.876 1.00 94.81 177 ALA A C 1
ATOM 1479 O O . ALA A 1 177 ? -6.715 -12.821 5.719 1.00 94.81 177 ALA A O 1
ATOM 1480 N N . LEU A 1 178 ? -6.889 -10.704 4.983 1.00 91.62 178 LEU A N 1
ATOM 1481 C CA . LEU A 1 178 ? -6.237 -10.130 6.167 1.00 91.62 178 LEU A CA 1
ATOM 1482 C C . LEU A 1 178 ? -7.216 -10.056 7.346 1.00 91.62 178 LEU A C 1
ATOM 1484 O O . LEU A 1 178 ? -6.877 -10.375 8.483 1.00 91.62 178 LEU A O 1
ATOM 1488 N N . PHE A 1 179 ? -8.440 -9.609 7.065 1.00 92.88 179 PHE A N 1
ATOM 1489 C CA . PHE A 1 179 ? -9.502 -9.440 8.045 1.00 92.88 179 PHE A CA 1
ATOM 1490 C C . PHE A 1 179 ? -10.851 -9.795 7.416 1.00 92.88 179 PHE A C 1
ATOM 1492 O O . PHE A 1 179 ? -11.175 -9.331 6.324 1.00 92.88 179 PHE A O 1
ATOM 1499 N N . SER A 1 180 ? -11.658 -10.601 8.110 1.00 87.00 180 SER A N 1
ATOM 1500 C CA . SER A 1 180 ? -12.994 -10.976 7.641 1.00 87.00 180 SER A CA 1
ATOM 1501 C C . SER A 1 180 ? -14.042 -9.970 8.119 1.00 87.00 180 SER A C 1
ATOM 1503 O O . SER A 1 180 ? -14.339 -9.870 9.312 1.00 87.00 180 SER A O 1
ATOM 1505 N N . TYR A 1 181 ? -14.620 -9.242 7.164 1.00 87.12 181 TYR A N 1
ATOM 1506 C CA . TYR A 1 181 ? -15.748 -8.333 7.393 1.00 87.12 181 TYR A CA 1
ATOM 1507 C C . TYR A 1 181 ? -17.118 -9.036 7.342 1.00 87.12 181 TYR A C 1
ATOM 1509 O O . TYR A 1 181 ? -18.125 -8.412 7.657 1.00 87.12 181 TYR A O 1
ATOM 1517 N N . SER A 1 182 ? -17.157 -10.322 6.975 1.00 74.25 182 SER A N 1
ATOM 1518 C CA . SER A 1 182 ? -18.373 -11.110 6.709 1.00 74.25 182 SER A CA 1
ATOM 1519 C C . SER A 1 182 ? -19.010 -11.755 7.950 1.00 74.25 182 SER A C 1
ATOM 1521 O O . SER A 1 182 ? -20.082 -12.338 7.844 1.00 74.25 182 SER A O 1
ATOM 1523 N N . ASN A 1 183 ? -18.358 -11.688 9.116 1.00 52.25 183 ASN A N 1
ATOM 1524 C CA . ASN A 1 183 ? -18.715 -12.478 10.303 1.00 52.25 183 ASN A CA 1
ATOM 1525 C C . ASN A 1 183 ? -19.318 -11.642 11.446 1.00 52.25 183 ASN A C 1
ATOM 1527 O O . ASN A 1 183 ? -18.824 -11.707 12.578 1.00 52.25 183 ASN A O 1
ATOM 1531 N N . ARG A 1 184 ? -20.371 -10.857 11.180 1.00 45.94 184 ARG A N 1
ATOM 1532 C CA . ARG A 1 184 ? -21.219 -10.272 12.234 1.00 45.94 184 ARG A CA 1
ATOM 1533 C C . ARG A 1 184 ? -22.681 -10.179 11.844 1.00 45.94 184 ARG A C 1
ATOM 1535 O O . ARG A 1 184 ? -22.948 -9.668 10.741 1.00 45.94 184 ARG A O 1
#

Mean predicted aligned error: 5.86 Å

Secondary structure (DSSP, 8-state):
----EEEEEEPPPHHHHHHTT---TTEEEEEEEE-SSTTGGGGGGG--TTS--EEEEE--SS-----TT-EEEEEEEEEETTEEEEEEEEEE--TT-TTEEEE-----SEESTTS-EE-TTGGGTTPEEEEEE-TTSSEEEEEEETT-GGGHHHHHHHHHTTTTHHHHHHHHHT-EESS-SS--

pLDDT: mean 86.57, std 13.95, range [37.81, 97.81]